Protein AF-A0A524KIJ2-F1 (afdb_monomer_lite)

Secondary structure (DSSP, 8-state):
--------------------TTPPEEEEEEEE-SSEEEEEEEEEEEPTT-BTTBEEEEEEEEEEEEEEEEETTEEEEEEEEEEEEEEEEEEEETTEEEEEEEEEEEEEEEEES--TT-TT-EEEEEEEEEEEEEEEETTTEEEEEEEEEETTTTEEEEEEEEEEEEETTEEEEEEEEEEE-HHHHTT-

Structure (mmCIF, N/CA/C/O backbone):
data_AF-A0A524KIJ2-F1
#
_entry.id   AF-A0A524KIJ2-F1
#
loop_
_atom_site.group_PDB
_atom_site.id
_atom_site.type_symbol
_atom_site.label_atom_id
_atom_site.label_alt_id
_atom_site.label_comp_id
_atom_site.label_asym_id
_atom_site.label_entity_id
_atom_site.label_seq_id
_atom_site.pdbx_PDB_ins_code
_atom_site.Cartn_x
_atom_site.Cartn_y
_atom_site.Cartn_z
_atom_site.occupancy
_atom_site.B_iso_or_equiv
_atom_site.auth_seq_id
_atom_site.auth_comp_id
_atom_site.auth_asym_id
_atom_site.auth_atom_id
_atom_site.pdbx_PDB_model_num
ATOM 1 N N . MET A 1 1 ? -10.528 3.080 -23.717 1.00 39.19 1 MET A N 1
ATOM 2 C CA . MET A 1 1 ? -11.802 2.474 -23.237 1.00 39.19 1 MET A CA 1
ATOM 3 C C . MET A 1 1 ? -11.716 0.949 -23.258 1.00 39.19 1 MET A C 1
ATOM 5 O O . MET A 1 1 ? -11.877 0.356 -24.314 1.00 39.19 1 MET A O 1
ATOM 9 N N . SER A 1 2 ? -11.479 0.315 -22.108 1.00 28.98 2 SER A N 1
ATOM 10 C CA . SER A 1 2 ? -12.036 -1.002 -21.744 1.00 28.98 2 SER A CA 1
ATOM 11 C C . SER A 1 2 ? -11.659 -1.317 -20.291 1.00 28.98 2 SER A C 1
ATOM 13 O O . SER A 1 2 ? -10.598 -1.850 -19.991 1.00 28.98 2 SER A O 1
ATOM 15 N N . ALA A 1 3 ? -12.539 -0.954 -19.359 1.00 35.34 3 ALA A N 1
ATOM 16 C CA . ALA A 1 3 ? -12.482 -1.475 -18.000 1.00 35.34 3 ALA A CA 1
ATOM 17 C C . ALA A 1 3 ? -12.979 -2.929 -18.042 1.00 35.34 3 ALA A C 1
ATOM 19 O O . ALA A 1 3 ? -14.171 -3.189 -17.878 1.00 35.34 3 ALA A O 1
ATOM 20 N N . LEU A 1 4 ? -12.089 -3.880 -18.347 1.00 36.31 4 LEU A N 1
ATOM 21 C CA . LEU A 1 4 ? -12.390 -5.296 -18.147 1.00 36.31 4 LEU A CA 1
ATOM 22 C C . LEU A 1 4 ? -12.336 -5.575 -16.645 1.00 36.31 4 LEU A C 1
ATOM 24 O O . LEU A 1 4 ? -11.265 -5.585 -16.039 1.00 36.31 4 LEU A O 1
ATOM 28 N N . GLY A 1 5 ? -13.512 -5.787 -16.054 1.00 31.98 5 GLY A N 1
ATOM 29 C CA . GLY A 1 5 ? -13.647 -6.263 -14.684 1.00 31.98 5 GLY A CA 1
ATOM 30 C C . GLY A 1 5 ? -12.841 -7.545 -14.494 1.00 31.98 5 GLY A C 1
ATOM 31 O O . GLY A 1 5 ? -13.107 -8.561 -15.135 1.00 31.98 5 GLY A O 1
ATOM 32 N N . ARG A 1 6 ? -11.829 -7.482 -13.628 1.00 43.84 6 ARG A N 1
ATOM 33 C CA . ARG A 1 6 ? -10.997 -8.625 -13.253 1.00 43.84 6 ARG A CA 1
ATOM 34 C C . ARG A 1 6 ? -11.664 -9.345 -12.084 1.00 43.84 6 ARG A C 1
ATOM 36 O O . ARG A 1 6 ? -11.865 -8.755 -11.027 1.00 43.84 6 ARG A O 1
ATOM 43 N N . VAL A 1 7 ? -12.006 -10.617 -12.273 1.00 33.69 7 VAL A N 1
ATOM 44 C CA . VAL A 1 7 ? -12.444 -11.505 -11.189 1.00 33.69 7 VAL A CA 1
ATOM 45 C C . VAL A 1 7 ? -11.192 -12.145 -10.594 1.00 33.69 7 VAL A C 1
ATOM 47 O O . VAL A 1 7 ? -10.607 -13.041 -11.193 1.00 33.69 7 VAL A O 1
ATOM 50 N N . GLY A 1 8 ? -10.755 -11.649 -9.437 1.00 34.22 8 GLY A N 1
ATOM 51 C CA . GLY A 1 8 ? -9.698 -12.265 -8.637 1.00 34.22 8 GLY A CA 1
ATOM 52 C C . GLY A 1 8 ? -10.304 -13.141 -7.542 1.00 34.22 8 GLY A C 1
ATOM 53 O O . GLY A 1 8 ? -11.160 -12.685 -6.784 1.00 34.22 8 GLY A O 1
ATOM 54 N N . VAL A 1 9 ? -9.872 -14.398 -7.443 1.00 32.19 9 VAL A N 1
ATOM 55 C CA . VAL A 1 9 ? -10.206 -15.263 -6.303 1.00 32.19 9 VAL A CA 1
ATOM 56 C C . VAL A 1 9 ? -9.217 -14.958 -5.179 1.00 32.19 9 VAL A C 1
ATOM 58 O O . VAL A 1 9 ? -8.052 -15.337 -5.249 1.00 32.19 9 VAL A O 1
ATOM 61 N N . LEU A 1 10 ? -9.685 -14.262 -4.142 1.00 41.62 10 LEU A N 1
ATOM 62 C CA . LEU A 1 10 ? -8.926 -14.015 -2.916 1.00 41.62 10 LEU A CA 1
ATOM 63 C C . LEU A 1 10 ? -9.198 -15.145 -1.916 1.00 41.62 10 LEU A C 1
ATOM 65 O O . LEU A 1 10 ? -10.282 -15.228 -1.337 1.00 41.62 10 LEU A O 1
ATOM 69 N N . LEU A 1 11 ? -8.208 -16.007 -1.683 1.00 29.86 11 LEU A N 1
ATOM 70 C CA . LEU A 1 11 ? -8.277 -17.022 -0.634 1.00 29.86 11 LEU A CA 1
ATOM 71 C C . LEU A 1 11 ? -7.742 -16.428 0.682 1.00 29.86 11 LEU A C 1
ATOM 73 O O . LEU A 1 11 ? -6.542 -16.434 0.944 1.00 29.86 11 LEU A O 1
ATOM 77 N N . CYS A 1 12 ? -8.631 -15.895 1.525 1.00 30.92 12 CYS A N 1
ATOM 78 C CA . CYS A 1 12 ? -8.271 -15.491 2.886 1.00 30.92 12 CYS A CA 1
ATOM 79 C C . CYS A 1 12 ? -8.246 -16.718 3.809 1.00 30.92 12 CYS A C 1
ATOM 81 O O . CYS A 1 12 ? -9.291 -17.169 4.278 1.00 30.92 12 CYS A O 1
ATOM 83 N N . LEU A 1 13 ? -7.056 -17.232 4.126 1.00 32.47 13 LEU A N 1
ATOM 84 C CA . LEU A 1 13 ? -6.882 -18.120 5.277 1.00 32.47 13 LEU A CA 1
ATOM 85 C C . LEU A 1 13 ? -6.987 -17.280 6.559 1.00 32.47 13 LEU A C 1
ATOM 87 O O . LEU A 1 13 ? -6.012 -16.702 7.032 1.00 32.47 13 LEU A O 1
ATOM 91 N N . LEU A 1 14 ? -8.199 -17.184 7.108 1.00 38.97 14 LEU A N 1
ATOM 92 C CA . LEU A 1 14 ? -8.443 -16.620 8.434 1.00 38.97 14 LEU A CA 1
ATOM 93 C C . LEU A 1 14 ? -8.008 -17.643 9.492 1.00 38.97 14 LEU A C 1
ATOM 95 O O . LEU A 1 14 ? -8.811 -18.441 9.971 1.00 38.97 14 LEU A O 1
ATOM 99 N N . GLY A 1 15 ? -6.728 -17.627 9.861 1.00 33.03 15 GLY A N 1
ATOM 100 C CA . GLY A 1 15 ? -6.317 -18.178 11.148 1.00 33.03 15 GLY A CA 1
ATOM 101 C C . GLY A 1 15 ? -6.913 -17.296 12.241 1.00 33.03 15 GLY A C 1
ATOM 102 O O . GLY A 1 15 ? -6.631 -16.104 12.264 1.00 33.03 15 GLY A O 1
ATOM 103 N N . ALA A 1 16 ? -7.770 -17.843 13.103 1.00 37.53 16 ALA A N 1
ATOM 104 C CA . ALA A 1 16 ? -8.282 -17.118 14.261 1.00 37.53 16 ALA A CA 1
ATOM 105 C C . ALA A 1 16 ? -7.120 -16.849 15.234 1.00 37.53 16 ALA A C 1
ATOM 107 O O . ALA A 1 16 ? -6.597 -17.813 15.799 1.00 37.53 16 ALA A O 1
ATOM 108 N N . PRO A 1 17 ? -6.684 -15.594 15.458 1.00 43.59 17 PRO A N 1
ATOM 109 C CA . PRO A 1 17 ? -5.753 -15.342 16.537 1.00 43.59 17 PRO A CA 1
ATOM 110 C C . PRO A 1 17 ? -6.524 -15.393 17.858 1.00 43.59 17 PRO A C 1
ATOM 112 O O . PRO A 1 17 ? -7.587 -14.784 18.009 1.00 43.59 17 PRO A O 1
ATOM 115 N N . LEU A 1 18 ? -5.975 -16.127 18.825 1.00 38.31 18 LEU A N 1
ATOM 116 C CA . LEU A 1 18 ? -6.305 -15.944 20.232 1.00 38.31 18 LEU A CA 1
ATOM 117 C C . LEU A 1 18 ? -6.007 -14.479 20.562 1.00 38.31 18 LEU A C 1
ATOM 119 O O . LEU A 1 18 ? -4.868 -14.035 20.460 1.00 38.31 18 LEU A O 1
ATOM 123 N N . ALA A 1 19 ? -7.046 -13.710 20.871 1.00 37.09 19 ALA A N 1
ATOM 124 C CA . ALA A 1 19 ? -6.924 -12.292 21.161 1.00 37.09 19 ALA A CA 1
ATOM 125 C C . ALA A 1 19 ? -6.158 -12.088 22.480 1.00 37.09 19 ALA A C 1
ATOM 127 O O . ALA A 1 19 ? -6.743 -12.155 23.561 1.00 37.09 19 ALA A O 1
ATOM 128 N N . GLN A 1 20 ? -4.853 -11.829 22.391 1.00 38.28 20 GLN A N 1
ATOM 129 C CA . GLN A 1 20 ? -4.088 -11.158 23.439 1.00 38.28 20 GLN A CA 1
ATOM 130 C C . GLN A 1 20 ? -3.787 -9.728 22.980 1.00 38.28 20 GLN A C 1
ATOM 132 O O . GLN A 1 20 ? -3.379 -9.476 21.849 1.00 38.28 20 GLN A O 1
ATOM 137 N N . ALA A 1 21 ? -4.075 -8.769 23.857 1.00 46.91 21 ALA A N 1
ATOM 138 C CA . ALA A 1 21 ? -4.230 -7.352 23.535 1.00 46.91 21 ALA A CA 1
ATOM 139 C C . ALA A 1 21 ? -2.916 -6.575 23.273 1.00 46.91 21 ALA A C 1
ATOM 141 O O . ALA A 1 21 ? -2.944 -5.348 23.234 1.00 46.91 21 ALA A O 1
ATOM 142 N N . GLU A 1 22 ? -1.786 -7.251 23.051 1.00 56.47 22 GLU A N 1
ATOM 143 C CA . GLU A 1 22 ? -0.477 -6.626 22.781 1.00 56.47 22 GLU A CA 1
ATOM 144 C C . GLU A 1 22 ? 0.289 -7.268 21.611 1.00 56.47 22 GLU A C 1
ATOM 146 O O . GLU A 1 22 ? 1.411 -6.860 21.299 1.00 56.47 22 GLU A O 1
ATOM 151 N N . ASP A 1 23 ? -0.305 -8.244 20.923 1.00 75.00 23 ASP A N 1
ATOM 152 C CA . ASP A 1 23 ? 0.443 -9.051 19.970 1.00 75.00 23 ASP A CA 1
ATOM 153 C C . ASP A 1 23 ? 0.571 -8.393 18.597 1.00 75.00 23 ASP A C 1
ATOM 155 O O . ASP A 1 23 ? -0.359 -7.823 18.019 1.00 75.00 23 ASP A O 1
ATOM 159 N N . ARG A 1 24 ? 1.786 -8.496 18.062 1.00 88.88 24 ARG A N 1
ATOM 160 C CA . ARG A 1 24 ? 2.117 -8.130 16.687 1.00 88.88 24 ARG A CA 1
ATOM 161 C C . ARG A 1 24 ? 1.210 -8.918 15.745 1.00 88.88 24 ARG A C 1
ATOM 163 O O . ARG A 1 24 ? 1.113 -10.138 15.854 1.00 88.88 24 ARG A O 1
ATOM 170 N N . LEU A 1 25 ? 0.589 -8.237 14.790 1.00 90.94 25 LEU A N 1
ATOM 171 C CA . LEU A 1 25 ? -0.227 -8.892 13.775 1.00 90.94 25 LEU A CA 1
ATOM 172 C C . LEU A 1 25 ? 0.647 -9.236 12.572 1.00 90.94 25 LEU A C 1
ATOM 174 O O . LEU A 1 25 ? 1.194 -8.339 11.934 1.00 90.94 25 LEU A O 1
ATOM 178 N N . PHE A 1 26 ? 0.739 -10.520 12.245 1.00 93.81 26 PHE A N 1
ATOM 179 C CA . PHE A 1 26 ? 1.372 -11.001 11.020 1.00 93.81 26 PHE A CA 1
ATOM 180 C C . PHE A 1 26 ? 0.311 -11.317 9.967 1.00 93.81 26 PHE A C 1
ATOM 182 O O . PHE A 1 26 ? -0.756 -11.843 10.278 1.00 93.81 26 PHE A O 1
ATOM 189 N N . LEU A 1 27 ? 0.604 -10.972 8.718 1.00 91.69 27 LEU A N 1
ATOM 190 C CA . LEU A 1 27 ? -0.302 -11.090 7.581 1.00 91.69 27 LEU A CA 1
ATOM 191 C C . LEU A 1 27 ? 0.468 -11.717 6.426 1.00 91.69 27 LEU A C 1
ATOM 193 O O . LEU A 1 27 ? 1.589 -11.316 6.157 1.00 91.69 27 LEU A O 1
ATOM 197 N N . ALA A 1 28 ? -0.124 -12.659 5.713 1.00 93.94 28 ALA A N 1
ATOM 198 C CA . ALA A 1 28 ? 0.431 -13.154 4.462 1.00 93.94 28 ALA A CA 1
ATOM 199 C C . ALA A 1 28 ? -0.710 -13.452 3.498 1.00 93.94 28 ALA A C 1
ATOM 201 O O . ALA A 1 28 ? -1.833 -13.728 3.929 1.00 93.94 28 ALA A O 1
ATOM 202 N N . GLY A 1 29 ? -0.439 -13.382 2.203 1.00 90.19 29 GLY A N 1
ATOM 203 C CA . GLY A 1 29 ? -1.451 -13.674 1.201 1.00 90.19 29 GLY A CA 1
ATOM 204 C C . GLY A 1 29 ? -0.933 -13.524 -0.214 1.00 90.19 29 GLY A C 1
ATOM 205 O O . GLY A 1 29 ? 0.214 -13.142 -0.445 1.00 90.19 29 GLY A O 1
ATOM 206 N N . GLY A 1 30 ? -1.806 -13.824 -1.165 1.00 87.44 30 GLY A N 1
ATOM 207 C CA . GLY A 1 30 ? -1.530 -13.609 -2.568 1.00 87.44 30 GLY A CA 1
ATOM 208 C C . GLY A 1 30 ? -2.781 -13.679 -3.427 1.00 87.44 30 GLY A C 1
ATOM 209 O O . GLY A 1 30 ? -3.813 -14.211 -3.019 1.00 87.44 30 GLY A O 1
ATOM 210 N N . GLU A 1 31 ? -2.657 -13.113 -4.614 1.00 85.75 31 GLU A N 1
ATOM 211 C CA . GLU A 1 31 ? -3.649 -13.060 -5.674 1.00 85.75 31 GLU A CA 1
ATOM 212 C C . GLU A 1 31 ? -2.944 -13.470 -6.976 1.00 85.75 31 GLU A C 1
ATOM 214 O O . GLU A 1 31 ? -1.800 -13.084 -7.223 1.00 85.75 31 GLU A O 1
ATOM 219 N N . MET A 1 32 ? -3.598 -14.287 -7.800 1.00 85.56 32 MET A N 1
ATOM 220 C CA . MET A 1 32 ? -3.052 -14.768 -9.071 1.00 85.56 32 MET A CA 1
ATOM 221 C C . MET A 1 32 ? -4.125 -14.711 -10.156 1.00 85.56 32 MET A C 1
ATOM 223 O O . MET A 1 32 ? -5.308 -14.938 -9.897 1.00 85.56 32 MET A O 1
ATOM 227 N N . SER A 1 33 ? -3.692 -14.417 -11.374 1.00 84.62 33 SER A N 1
ATOM 228 C CA . SER A 1 33 ? -4.481 -14.393 -12.602 1.00 84.62 33 SER A CA 1
ATOM 229 C C . SER A 1 33 ? -3.597 -14.820 -13.777 1.00 84.62 33 SER A C 1
ATOM 231 O O . SER A 1 33 ? -2.396 -15.008 -13.604 1.00 84.62 33 SER A O 1
ATOM 233 N N . GLU A 1 34 ? -4.171 -14.952 -14.973 1.00 82.56 34 GLU A N 1
ATOM 234 C CA . GLU A 1 34 ? -3.421 -15.366 -16.169 1.00 82.56 34 GLU A CA 1
ATOM 235 C C . GLU A 1 34 ? -2.255 -14.423 -16.507 1.00 82.56 34 GLU A C 1
ATOM 237 O O . GLU A 1 34 ? -1.188 -14.889 -16.882 1.00 82.56 34 GLU A O 1
ATOM 242 N N . ALA A 1 35 ? -2.438 -13.112 -16.322 1.00 79.69 35 ALA A N 1
ATOM 243 C CA . ALA A 1 35 ? -1.469 -12.092 -16.735 1.00 79.69 35 ALA A CA 1
ATOM 244 C C . ALA A 1 35 ? -0.845 -11.315 -15.565 1.00 79.69 35 ALA A C 1
ATOM 246 O O . ALA A 1 35 ? -0.136 -10.337 -15.797 1.00 79.69 35 ALA A O 1
ATOM 247 N N . ALA A 1 36 ? -1.156 -11.673 -14.315 1.00 85.69 36 ALA A N 1
ATOM 248 C CA . ALA A 1 36 ? -0.632 -10.972 -13.146 1.00 85.69 36 ALA A CA 1
ATOM 249 C C . ALA A 1 36 ? -0.679 -11.810 -11.868 1.00 85.69 36 ALA A C 1
ATOM 251 O O . ALA A 1 36 ? -1.612 -12.588 -11.656 1.00 85.69 36 ALA A O 1
ATOM 252 N N . TYR A 1 37 ? 0.272 -11.565 -10.971 1.00 89.12 37 TYR A N 1
ATOM 253 C CA . TYR A 1 37 ? 0.266 -12.091 -9.609 1.00 89.12 37 TYR A CA 1
ATOM 254 C C . TYR A 1 37 ? 0.707 -11.024 -8.605 1.00 89.12 37 TYR A C 1
ATOM 256 O O . TYR A 1 37 ? 1.449 -10.102 -8.938 1.00 89.12 37 TYR A O 1
ATOM 264 N N . TYR A 1 38 ? 0.280 -11.181 -7.358 1.00 89.75 38 TYR A N 1
ATOM 265 C CA . TYR A 1 38 ? 0.699 -10.383 -6.212 1.00 89.75 38 TYR A CA 1
ATOM 266 C C . TYR A 1 38 ? 0.795 -11.304 -5.001 1.00 89.75 38 TYR A C 1
ATOM 268 O O . TYR A 1 38 ? -0.114 -12.080 -4.737 1.00 89.75 38 TYR A O 1
ATOM 276 N N . THR A 1 39 ? 1.879 -11.238 -4.245 1.00 93.81 39 THR A N 1
ATOM 277 C CA . THR A 1 39 ? 2.051 -11.973 -2.984 1.00 93.81 39 THR A CA 1
ATOM 278 C C . THR A 1 39 ? 2.648 -11.042 -1.947 1.00 93.81 39 THR A C 1
ATOM 280 O O . THR A 1 39 ? 3.375 -10.115 -2.303 1.00 93.81 39 THR A O 1
ATOM 283 N N . TYR A 1 40 ? 2.339 -11.259 -0.671 1.00 94.56 40 TYR A N 1
ATOM 284 C CA . TYR A 1 40 ? 2.836 -10.401 0.393 1.00 94.56 40 TYR A CA 1
ATOM 285 C C . TYR A 1 40 ? 3.030 -11.118 1.726 1.00 94.56 40 TYR A C 1
ATOM 287 O O . TYR A 1 40 ? 2.353 -12.097 2.046 1.00 94.56 40 TYR A O 1
ATOM 295 N N . LEU A 1 41 ? 3.921 -10.537 2.527 1.00 97.12 41 LEU A N 1
ATOM 296 C CA . LEU A 1 41 ? 4.117 -10.785 3.947 1.00 97.12 41 LEU A CA 1
ATOM 297 C C . LEU A 1 41 ? 4.142 -9.432 4.669 1.00 97.12 41 LEU A C 1
ATOM 299 O O . LEU A 1 41 ? 4.883 -8.526 4.303 1.00 97.12 41 LEU A O 1
ATOM 303 N N . GLY A 1 42 ? 3.326 -9.291 5.701 1.00 95.62 42 GLY A N 1
ATOM 304 C CA . GLY A 1 42 ? 3.114 -8.062 6.442 1.00 95.62 42 GLY A CA 1
ATOM 305 C C . GLY A 1 42 ? 3.220 -8.270 7.945 1.00 95.62 42 GLY A C 1
ATOM 306 O O . GLY A 1 42 ? 2.901 -9.336 8.470 1.00 95.62 42 GLY A O 1
ATOM 307 N N . MET A 1 43 ? 3.637 -7.222 8.643 1.00 96.31 43 MET A N 1
ATOM 308 C CA . MET A 1 43 ? 3.680 -7.164 10.099 1.00 96.31 43 MET A CA 1
ATOM 309 C C . MET A 1 43 ? 3.173 -5.803 10.572 1.00 96.31 43 MET A C 1
ATOM 311 O O . MET A 1 43 ? 3.607 -4.770 10.067 1.00 96.31 43 MET A O 1
ATOM 315 N N . ILE A 1 44 ? 2.290 -5.796 11.568 1.00 95.25 44 ILE A N 1
ATOM 316 C CA . ILE A 1 44 ? 1.840 -4.594 12.271 1.00 95.25 44 ILE A CA 1
ATOM 317 C C . ILE A 1 44 ? 2.250 -4.714 13.734 1.00 95.25 44 ILE A C 1
ATOM 319 O O . ILE A 1 44 ? 1.871 -5.657 14.427 1.00 95.25 44 ILE A O 1
ATOM 323 N N . VAL A 1 45 ? 3.027 -3.743 14.203 1.00 95.56 45 VAL A N 1
ATOM 324 C CA . VAL A 1 45 ? 3.527 -3.673 15.575 1.00 95.56 45 VAL A CA 1
ATOM 325 C C . VAL A 1 45 ? 2.766 -2.573 16.317 1.00 95.56 45 VAL A C 1
ATOM 327 O O . VAL A 1 45 ? 2.816 -1.415 15.886 1.00 95.56 45 VAL A O 1
ATOM 330 N N . PRO A 1 46 ? 2.054 -2.888 17.414 1.00 94.50 46 PRO A N 1
ATOM 331 C CA . PRO A 1 46 ? 1.375 -1.873 18.209 1.00 94.50 46 PRO A CA 1
ATOM 332 C C . PRO A 1 46 ? 2.394 -0.903 18.825 1.00 94.50 46 PRO A C 1
ATOM 334 O O . PRO A 1 46 ? 3.447 -1.310 19.314 1.00 94.50 46 PRO A O 1
ATOM 337 N N . GLY A 1 47 ? 2.095 0.395 18.776 1.00 93.56 47 GLY A N 1
ATOM 338 C CA . GLY A 1 47 ? 2.881 1.420 19.455 1.00 93.56 47 GLY A CA 1
ATOM 339 C C . GLY A 1 47 ? 2.543 1.510 20.950 1.00 93.56 47 GLY A C 1
ATOM 340 O O . GLY A 1 47 ? 1.517 0.978 21.387 1.00 93.56 47 GLY A O 1
ATOM 341 N N . PRO A 1 48 ? 3.367 2.216 21.744 1.00 90.06 48 PRO A N 1
ATOM 342 C CA . PRO A 1 48 ? 3.114 2.405 23.168 1.00 90.06 48 PRO A CA 1
ATOM 343 C C . PRO A 1 48 ? 1.728 3.006 23.429 1.00 90.06 48 PRO A C 1
ATOM 345 O O . PRO A 1 48 ? 1.334 3.985 22.796 1.00 90.06 48 PRO A O 1
ATOM 348 N N . GLY A 1 49 ? 0.986 2.417 24.367 1.00 84.56 49 GLY A N 1
ATOM 349 C CA . GLY A 1 49 ? -0.342 2.899 24.753 1.00 84.56 49 GLY A CA 1
ATOM 350 C C . GLY A 1 49 ? -1.462 2.605 23.749 1.00 84.56 49 GLY A C 1
ATOM 351 O O . GLY A 1 49 ? -2.586 3.060 23.973 1.00 84.56 49 GLY A O 1
ATOM 352 N N . ARG A 1 50 ? -1.201 1.843 22.674 1.00 88.75 50 ARG A N 1
ATOM 353 C CA . ARG A 1 50 ? -2.254 1.390 21.757 1.00 88.75 50 ARG A CA 1
ATOM 354 C C . ARG A 1 50 ? -3.222 0.466 22.498 1.00 88.75 50 ARG A C 1
ATOM 356 O O . ARG A 1 50 ? -2.799 -0.509 23.107 1.00 88.75 50 ARG A O 1
ATOM 363 N N . LYS A 1 51 ? -4.521 0.762 22.430 1.00 87.50 51 LYS A N 1
ATOM 364 C CA . LYS A 1 51 ? -5.582 -0.042 23.062 1.00 87.50 51 LYS A CA 1
ATOM 365 C C . LYS A 1 51 ? -6.774 -0.169 22.133 1.00 87.50 51 LYS A C 1
ATOM 367 O O . LYS A 1 51 ? -7.209 0.819 21.544 1.00 87.50 51 LYS A O 1
ATOM 372 N N . ASP A 1 52 ? -7.286 -1.386 21.985 1.00 85.94 52 ASP A N 1
ATOM 373 C CA . ASP A 1 52 ? -8.455 -1.702 21.156 1.00 85.94 52 ASP A CA 1
ATOM 374 C C . ASP A 1 52 ? -8.346 -1.194 19.707 1.00 85.94 52 ASP A C 1
ATOM 376 O O . ASP A 1 52 ? -9.341 -0.835 19.094 1.00 85.94 52 ASP A O 1
ATOM 380 N N . GLY A 1 53 ? -7.137 -1.091 19.150 1.00 85.81 53 GLY A N 1
ATOM 381 C CA . GLY A 1 53 ? -6.916 -0.537 17.808 1.00 85.81 53 GLY A CA 1
ATOM 382 C C . GLY A 1 53 ? -6.785 0.993 17.731 1.00 85.81 53 GLY A C 1
ATOM 383 O O . GLY A 1 53 ? -6.477 1.516 16.657 1.00 85.81 53 GLY A O 1
ATOM 384 N N . ARG A 1 54 ? -6.937 1.714 18.850 1.00 93.19 54 ARG A N 1
ATOM 385 C CA . ARG A 1 54 ? -6.675 3.159 18.961 1.00 93.19 54 ARG A CA 1
ATOM 386 C C . ARG A 1 54 ? -5.218 3.435 19.308 1.00 93.19 54 ARG A C 1
ATOM 388 O O . ARG A 1 54 ? -4.713 2.861 20.269 1.00 93.19 54 ARG A O 1
ATOM 395 N N . GLY A 1 55 ? -4.570 4.339 18.575 1.00 95.12 55 GLY A N 1
ATOM 396 C CA . GLY A 1 55 ? -3.209 4.817 18.853 1.00 95.12 55 GLY A CA 1
ATOM 397 C C . GLY A 1 55 ? -2.197 4.493 17.755 1.00 95.12 55 GLY A C 1
ATOM 398 O O . GLY A 1 55 ? -2.559 3.995 16.685 1.00 95.12 55 GLY A O 1
ATOM 399 N N . PHE A 1 56 ? -0.920 4.764 18.026 1.00 96.81 56 PHE A N 1
ATOM 400 C CA . PHE A 1 56 ? 0.163 4.556 17.064 1.00 96.81 56 PHE A CA 1
ATOM 401 C C . PHE A 1 56 ? 0.425 3.079 16.767 1.00 96.81 56 PHE A C 1
ATOM 403 O O . PHE A 1 56 ? 0.244 2.212 17.623 1.00 96.81 56 PHE A O 1
ATOM 410 N N . PHE A 1 57 ? 0.896 2.801 15.558 1.00 96.44 57 PHE A N 1
ATOM 411 C CA . PHE A 1 57 ? 1.438 1.509 15.158 1.00 96.44 57 PHE A CA 1
ATOM 412 C C . PHE A 1 57 ? 2.549 1.686 14.121 1.00 96.44 57 PHE A C 1
ATOM 414 O O . PHE A 1 57 ? 2.673 2.736 13.489 1.00 96.44 57 PHE A O 1
ATOM 421 N N . GLN A 1 58 ? 3.341 0.636 13.946 1.00 97.69 58 GLN A N 1
ATOM 422 C CA . GLN A 1 58 ? 4.316 0.508 12.866 1.00 97.69 58 GLN A CA 1
ATOM 423 C C . GLN A 1 58 ? 3.848 -0.604 11.934 1.00 97.69 58 GLN A C 1
ATOM 425 O O . GLN A 1 58 ? 3.305 -1.606 12.405 1.00 97.69 58 GLN A O 1
ATOM 430 N N . ARG A 1 59 ? 4.049 -0.450 10.631 1.00 97.19 59 ARG A N 1
ATOM 431 C CA . ARG A 1 59 ? 3.714 -1.462 9.631 1.00 97.19 59 ARG A CA 1
ATOM 432 C C . ARG A 1 59 ? 4.925 -1.731 8.749 1.00 97.19 59 ARG A C 1
ATOM 434 O O . ARG A 1 59 ? 5.584 -0.809 8.284 1.00 97.19 59 ARG A O 1
ATOM 441 N N . TYR A 1 60 ? 5.190 -3.009 8.520 1.00 98.00 60 TYR A N 1
ATOM 442 C CA . TYR A 1 60 ? 6.247 -3.499 7.646 1.00 98.00 60 TYR A CA 1
ATOM 443 C C . TYR A 1 60 ? 5.640 -4.433 6.616 1.00 98.00 60 TYR A C 1
ATOM 445 O O . TYR A 1 60 ? 4.763 -5.230 6.955 1.00 98.00 60 TYR A O 1
ATOM 453 N N . TRP A 1 61 ? 6.083 -4.327 5.372 1.00 97.31 61 TRP A N 1
ATOM 454 C CA . TRP A 1 61 ? 5.529 -5.096 4.265 1.00 97.31 61 TRP A CA 1
ATOM 455 C C . TRP A 1 61 ? 6.638 -5.547 3.330 1.00 97.31 61 TRP A C 1
ATOM 457 O O . TRP A 1 61 ? 7.525 -4.763 3.010 1.00 97.31 61 TRP A O 1
ATOM 467 N N . LEU A 1 62 ? 6.565 -6.791 2.885 1.00 97.88 62 LEU A N 1
ATOM 468 C CA . LEU A 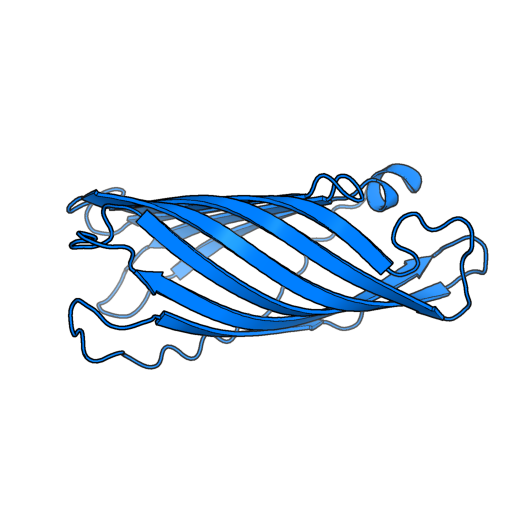1 62 ? 7.329 -7.328 1.771 1.00 97.88 62 LEU A CA 1
ATOM 469 C C . LEU A 1 62 ? 6.326 -7.860 0.758 1.00 97.88 62 LEU A C 1
ATOM 471 O O . LEU A 1 62 ? 5.362 -8.525 1.141 1.00 97.88 62 LEU A O 1
ATOM 475 N N . ASP A 1 63 ? 6.535 -7.571 -0.517 1.00 95.88 63 ASP A N 1
ATOM 476 C CA . ASP A 1 63 ? 5.661 -8.053 -1.580 1.00 95.88 63 ASP A CA 1
ATOM 477 C C . ASP A 1 63 ? 6.433 -8.419 -2.843 1.00 95.88 63 ASP A C 1
ATOM 479 O O . ASP A 1 63 ? 7.541 -7.946 -3.077 1.00 95.88 63 ASP A O 1
ATOM 483 N N . GLY A 1 64 ? 5.842 -9.307 -3.633 1.00 95.25 64 GLY A N 1
ATOM 484 C CA . GLY A 1 64 ? 6.337 -9.710 -4.940 1.00 95.25 64 GLY A CA 1
ATOM 485 C C . GLY A 1 64 ? 5.180 -9.752 -5.920 1.00 95.25 64 GLY A C 1
ATOM 486 O O . GLY A 1 64 ? 4.146 -10.356 -5.622 1.00 95.25 64 GLY A O 1
ATOM 487 N N . PHE A 1 65 ? 5.340 -9.110 -7.071 1.00 92.88 65 PHE A N 1
ATOM 488 C CA . PHE A 1 65 ? 4.283 -8.994 -8.066 1.00 92.88 65 PHE A CA 1
ATOM 489 C C . PHE A 1 65 ? 4.823 -8.998 -9.482 1.00 92.88 65 PHE A C 1
ATOM 491 O O . PHE A 1 65 ? 5.966 -8.626 -9.731 1.00 92.88 65 PHE A O 1
ATOM 498 N N . GLY A 1 66 ? 3.985 -9.428 -10.411 1.00 91.56 66 GLY A N 1
ATOM 499 C CA . GLY A 1 66 ? 4.306 -9.406 -11.825 1.00 91.56 66 GLY A CA 1
ATOM 500 C C . GLY A 1 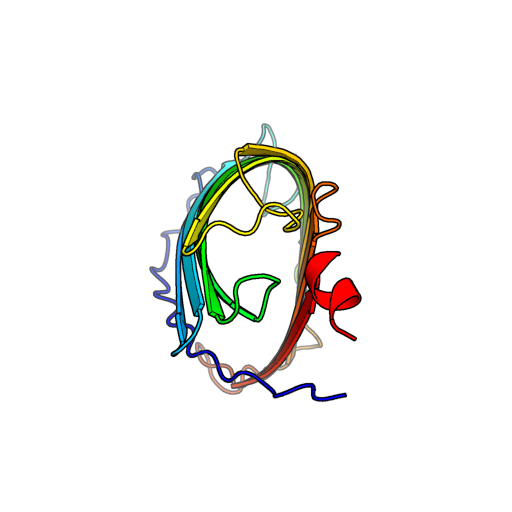66 ? 3.071 -9.150 -12.660 1.00 91.56 66 GLY A C 1
ATOM 501 O O . GLY A 1 66 ? 1.952 -9.425 -12.219 1.00 91.56 66 GLY A O 1
ATOM 502 N N . TYR A 1 67 ? 3.284 -8.575 -13.835 1.00 89.88 67 TYR A N 1
ATOM 503 C CA . TYR A 1 67 ? 2.233 -8.252 -14.788 1.00 89.88 67 TYR A CA 1
ATOM 504 C C . TYR A 1 67 ? 2.783 -8.215 -16.213 1.00 89.88 67 TYR A C 1
ATOM 506 O O . TYR A 1 67 ? 3.960 -7.933 -16.427 1.00 89.88 67 TYR A O 1
ATOM 514 N N . GLU A 1 68 ? 1.918 -8.466 -17.188 1.00 90.19 68 GLU A N 1
ATOM 515 C CA . GLU A 1 68 ? 2.235 -8.280 -18.604 1.00 90.19 68 GLU A CA 1
ATOM 516 C C . GLU A 1 68 ? 1.603 -6.996 -19.150 1.00 90.19 68 GLU A C 1
ATOM 518 O O . GLU A 1 68 ? 0.460 -6.658 -18.824 1.00 90.19 68 GLU A O 1
ATOM 523 N N . TYR A 1 69 ? 2.331 -6.298 -20.021 1.00 87.50 69 TYR A N 1
ATOM 524 C CA . TYR A 1 69 ? 1.824 -5.161 -20.787 1.00 87.50 69 TYR A CA 1
ATOM 525 C C . TYR A 1 69 ? 2.421 -5.141 -22.202 1.00 87.50 69 TYR A C 1
ATOM 527 O O . TYR A 1 69 ? 3.304 -5.932 -22.537 1.00 87.50 69 TYR A O 1
ATOM 535 N N . VAL A 1 70 ? 1.906 -4.266 -23.066 1.00 88.56 70 VAL A N 1
ATOM 536 C CA . VAL A 1 70 ? 2.482 -4.021 -24.396 1.00 88.56 70 VAL A CA 1
ATOM 537 C C . VAL A 1 70 ? 3.216 -2.685 -24.351 1.00 88.56 70 VAL A C 1
ATOM 539 O O . VAL A 1 70 ? 2.577 -1.647 -24.207 1.00 88.56 70 VAL A O 1
ATOM 542 N N . GLY A 1 71 ? 4.543 -2.730 -24.440 1.00 86.31 71 GLY A N 1
ATOM 543 C CA . GLY A 1 71 ? 5.437 -1.573 -24.438 1.00 86.31 71 GLY A CA 1
ATOM 544 C C . GLY A 1 71 ? 6.133 -1.363 -25.783 1.00 86.31 71 GLY A C 1
ATOM 545 O O . GLY A 1 71 ? 5.797 -1.997 -26.789 1.00 86.31 71 GLY A O 1
ATOM 546 N N . GLY A 1 72 ? 7.153 -0.501 -25.794 1.00 86.06 72 GLY A N 1
ATOM 547 C CA . GLY A 1 72 ? 7.975 -0.230 -26.983 1.00 86.06 72 GLY A CA 1
ATOM 548 C C . GLY A 1 72 ? 8.518 -1.484 -27.698 1.00 86.06 72 GLY A C 1
ATOM 549 O O . GLY A 1 72 ? 8.431 -1.555 -28.925 1.00 86.06 72 GLY A O 1
ATOM 550 N N . PRO A 1 73 ? 9.037 -2.500 -26.979 1.00 90.00 73 PRO A N 1
ATOM 551 C CA . PRO A 1 73 ? 9.554 -3.728 -27.589 1.00 90.00 73 PRO A CA 1
ATOM 552 C C . PRO A 1 73 ? 8.480 -4.805 -27.857 1.00 90.00 73 PRO A C 1
ATOM 554 O O . PRO A 1 73 ? 8.822 -5.935 -28.208 1.00 90.00 73 PRO A O 1
ATOM 557 N N . GLY A 1 74 ? 7.190 -4.491 -27.705 1.00 92.00 74 GLY A N 1
ATOM 558 C CA . GLY A 1 74 ? 6.090 -5.449 -27.829 1.00 92.00 74 GLY A CA 1
ATOM 559 C C . GLY A 1 74 ? 5.604 -5.944 -26.468 1.00 92.00 74 GLY A C 1
ATOM 560 O O . GLY A 1 74 ? 5.465 -5.157 -25.538 1.00 92.00 74 GLY A O 1
ATOM 561 N N . ARG A 1 75 ? 5.291 -7.240 -26.341 1.00 92.62 75 ARG A N 1
ATOM 562 C CA . ARG A 1 75 ? 4.848 -7.809 -25.058 1.00 92.62 75 ARG A CA 1
ATOM 563 C C . ARG A 1 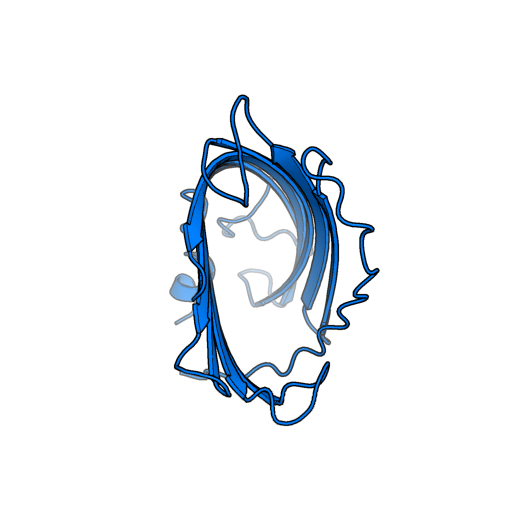75 ? 6.012 -7.819 -24.068 1.00 92.62 75 ARG A C 1
ATOM 565 O O . ARG A 1 75 ? 7.018 -8.464 -24.346 1.00 92.62 75 ARG A O 1
ATOM 572 N N . VAL A 1 76 ? 5.832 -7.153 -22.931 1.00 92.00 76 VAL A N 1
ATOM 573 C CA . VAL A 1 76 ? 6.793 -7.060 -21.829 1.00 92.00 76 VAL A CA 1
ATOM 574 C C . VAL A 1 76 ? 6.209 -7.717 -20.588 1.00 92.00 76 VAL A C 1
ATOM 576 O O . VAL A 1 76 ? 5.087 -7.417 -20.179 1.00 92.00 76 VAL A O 1
ATOM 579 N N . GLU A 1 77 ? 6.989 -8.601 -19.979 1.00 93.88 77 GLU A N 1
ATOM 580 C CA . GLU A 1 77 ? 6.740 -9.143 -18.652 1.00 93.88 77 GLU A CA 1
ATOM 581 C C . GLU A 1 77 ? 7.497 -8.305 -17.617 1.00 93.88 77 GLU A C 1
ATOM 583 O O . GLU A 1 77 ? 8.724 -8.188 -17.666 1.00 93.88 77 GLU A O 1
ATOM 588 N N . ALA A 1 78 ? 6.765 -7.738 -16.663 1.00 93.19 78 ALA A N 1
ATOM 589 C CA . ALA A 1 78 ? 7.319 -7.048 -15.512 1.00 93.19 78 ALA A CA 1
ATOM 590 C C . ALA A 1 78 ? 7.286 -7.965 -14.289 1.00 93.19 78 ALA A C 1
ATOM 592 O O . ALA A 1 78 ? 6.255 -8.557 -13.969 1.00 93.19 78 ALA A O 1
ATOM 593 N N . ARG A 1 79 ? 8.405 -8.044 -13.567 1.00 96.00 79 ARG A N 1
ATOM 594 C CA . ARG A 1 79 ? 8.508 -8.718 -12.266 1.00 96.00 79 ARG A CA 1
ATOM 595 C C . ARG A 1 79 ? 9.159 -7.782 -11.272 1.00 96.00 79 ARG A C 1
ATOM 597 O O . ARG A 1 79 ? 10.241 -7.261 -11.543 1.00 96.00 79 ARG A O 1
ATOM 604 N N . ALA A 1 80 ? 8.532 -7.615 -10.120 1.00 94.56 80 ALA A N 1
ATOM 605 C CA . ALA A 1 80 ? 8.995 -6.723 -9.081 1.00 94.56 80 ALA A CA 1
ATOM 606 C C . ALA A 1 80 ? 8.918 -7.350 -7.692 1.00 94.56 80 ALA A C 1
ATOM 608 O O . ALA A 1 80 ? 8.063 -8.193 -7.403 1.00 94.56 80 ALA A O 1
ATOM 609 N N . TRP A 1 81 ? 9.797 -6.882 -6.813 1.00 97.00 81 TRP A N 1
ATOM 610 C CA . TRP A 1 81 ? 9.677 -7.073 -5.374 1.00 97.00 81 TRP A CA 1
ATOM 611 C C . TRP A 1 81 ? 9.718 -5.720 -4.670 1.00 97.00 81 TRP A C 1
ATOM 613 O O . TRP A 1 81 ? 10.328 -4.760 -5.145 1.00 97.00 81 TRP A O 1
ATOM 623 N N . GLY A 1 82 ? 9.025 -5.633 -3.543 1.00 96.38 82 GLY A N 1
ATOM 624 C CA . GLY A 1 82 ? 8.853 -4.408 -2.786 1.00 96.38 82 GLY A CA 1
ATOM 625 C C . GLY A 1 82 ? 9.070 -4.617 -1.299 1.00 96.38 82 GLY A C 1
ATOM 626 O O . GLY A 1 82 ? 8.823 -5.694 -0.756 1.00 96.38 82 GLY A O 1
ATOM 627 N N . ALA A 1 83 ? 9.517 -3.552 -0.642 1.00 98.06 83 ALA A N 1
ATOM 628 C CA . ALA A 1 83 ? 9.608 -3.468 0.806 1.00 98.06 83 ALA A CA 1
ATOM 629 C C . ALA A 1 83 ? 9.020 -2.140 1.287 1.00 98.06 83 ALA A C 1
ATOM 631 O O . ALA A 1 83 ? 9.194 -1.101 0.651 1.00 98.06 83 ALA A O 1
ATOM 632 N N . GLU A 1 84 ? 8.318 -2.161 2.411 1.00 97.81 84 GLU A N 1
ATOM 633 C CA . GLU A 1 84 ? 7.669 -0.993 2.995 1.00 97.81 84 GLU A CA 1
ATOM 634 C C . GLU A 1 84 ? 7.910 -0.942 4.503 1.00 97.81 84 GLU A C 1
ATOM 636 O O . GLU A 1 84 ? 7.821 -1.964 5.187 1.00 97.81 84 GLU A O 1
ATOM 641 N N . ALA A 1 85 ? 8.150 0.261 5.019 1.00 98.56 85 ALA A N 1
ATOM 642 C CA . ALA A 1 85 ? 8.104 0.560 6.444 1.00 98.56 85 ALA A CA 1
ATOM 643 C C . ALA A 1 85 ? 7.322 1.860 6.661 1.00 98.56 85 ALA A C 1
ATOM 645 O O . ALA A 1 85 ? 7.672 2.899 6.095 1.00 98.56 85 ALA A O 1
ATOM 646 N N . SER A 1 86 ? 6.269 1.805 7.474 1.00 98.50 86 SER A N 1
ATOM 647 C CA . SER A 1 86 ? 5.360 2.923 7.725 1.00 98.50 86 SER A CA 1
ATOM 648 C C . SER A 1 86 ? 4.999 3.080 9.199 1.00 98.50 86 SER A C 1
ATOM 650 O O . SER A 1 86 ? 4.992 2.128 9.982 1.00 98.50 86 SER A O 1
ATOM 652 N N . LEU A 1 87 ? 4.694 4.320 9.573 1.00 98.44 87 LEU A N 1
ATOM 653 C CA . LEU A 1 87 ? 4.086 4.679 10.848 1.00 98.44 87 LEU A CA 1
ATOM 654 C C . LEU A 1 87 ? 2.630 5.037 10.601 1.00 98.44 87 LEU A C 1
ATOM 656 O O . LEU A 1 87 ? 2.302 5.682 9.604 1.00 98.44 87 LEU A O 1
ATOM 660 N N . GLY A 1 88 ? 1.757 4.638 11.513 1.00 97.88 88 GLY A N 1
ATOM 661 C CA . GLY A 1 88 ? 0.341 4.916 11.382 1.00 97.88 88 GLY A CA 1
ATOM 662 C C . GLY A 1 88 ? -0.354 5.184 12.697 1.00 97.88 88 GLY A C 1
ATOM 663 O O . GLY A 1 88 ? 0.184 4.970 13.785 1.00 97.88 88 GLY A O 1
ATOM 664 N N . TRP A 1 89 ? -1.583 5.661 12.572 1.00 97.62 89 TRP A N 1
ATOM 665 C CA . TRP A 1 89 ? -2.498 5.891 13.672 1.00 97.62 89 TRP A CA 1
ATOM 666 C C . TRP A 1 89 ? -3.814 5.184 13.378 1.00 97.62 89 TRP A C 1
ATOM 668 O O . TRP A 1 89 ? -4.391 5.350 12.305 1.00 97.62 89 TRP A O 1
ATOM 678 N N . GLY A 1 90 ? -4.275 4.379 14.332 1.00 97.06 90 GLY A N 1
ATOM 679 C CA . GLY A 1 90 ? -5.567 3.706 14.259 1.00 97.06 90 GLY A CA 1
ATOM 680 C C . GLY A 1 90 ? -6.592 4.338 15.189 1.00 97.06 90 GLY A C 1
ATOM 681 O O . GLY A 1 90 ? -6.246 4.915 16.222 1.00 97.06 90 GLY A O 1
ATOM 682 N N . THR A 1 91 ? -7.861 4.183 14.841 1.00 95.56 91 THR A N 1
ATOM 683 C CA . THR A 1 91 ? -9.008 4.468 15.694 1.00 95.56 91 THR A CA 1
ATOM 684 C C . THR A 1 91 ? -10.022 3.329 15.625 1.00 95.56 91 THR A C 1
ATOM 686 O O . THR A 1 91 ? -10.075 2.580 14.648 1.00 95.56 91 THR A O 1
ATOM 689 N N . SER A 1 92 ? -10.827 3.184 16.672 1.00 94.88 92 SER A N 1
ATOM 690 C CA . SER A 1 92 ? -11.877 2.175 16.763 1.00 94.88 92 SER A CA 1
ATOM 691 C C . SER A 1 92 ? -13.052 2.661 17.607 1.00 94.88 92 SER A C 1
ATOM 693 O O . SER A 1 92 ? -12.914 3.508 18.495 1.00 94.88 92 SER A O 1
ATOM 695 N N . SER A 1 93 ? -14.221 2.111 17.305 1.00 93.00 93 SER A N 1
ATOM 696 C CA . SER A 1 93 ? -15.487 2.298 18.002 1.00 93.00 93 SER A CA 1
ATOM 697 C C . SER A 1 93 ? -16.278 0.978 17.973 1.00 93.00 93 SER A C 1
ATOM 699 O O . SER A 1 93 ? -15.891 0.045 17.265 1.00 93.00 93 SER A O 1
ATOM 701 N N . PRO A 1 94 ? -17.416 0.875 18.686 1.00 93.12 94 PRO A N 1
ATOM 702 C CA . PRO A 1 94 ? -18.281 -0.304 18.591 1.00 93.12 94 PRO A CA 1
ATOM 703 C C . PRO A 1 94 ? -18.799 -0.587 17.173 1.00 93.12 94 PRO A C 1
ATOM 705 O O . PRO A 1 94 ? -19.119 -1.728 16.860 1.00 93.12 94 PRO A O 1
ATOM 708 N N . SER A 1 95 ? -18.886 0.439 16.321 1.00 93.50 95 SER A N 1
ATOM 709 C CA . SER A 1 95 ? -19.411 0.334 14.958 1.00 93.50 95 SER A CA 1
ATOM 710 C C . SER A 1 95 ? -18.330 0.325 13.882 1.00 93.50 95 SER A C 1
ATOM 712 O O . SER A 1 95 ? -18.661 0.275 12.704 1.00 93.50 95 SER A O 1
ATOM 714 N N . GLY A 1 96 ? -17.040 0.384 14.217 1.00 94.94 96 GLY A N 1
ATOM 715 C CA . GLY A 1 96 ? -16.023 0.379 13.174 1.00 94.94 96 GLY A CA 1
ATOM 716 C C . GLY A 1 96 ? -14.606 0.653 13.634 1.00 94.94 96 GLY A C 1
ATOM 717 O O . GLY A 1 96 ? -14.312 0.834 14.811 1.00 94.94 96 GLY A O 1
ATOM 718 N N . TRP A 1 97 ? -13.711 0.682 12.660 1.00 96.06 97 TRP A N 1
ATOM 719 C CA . TRP A 1 97 ? -12.313 1.030 12.846 1.00 96.06 97 TRP A CA 1
ATOM 720 C C . TRP A 1 97 ? -11.782 1.710 11.592 1.00 96.06 97 TRP A C 1
ATOM 722 O O . TRP A 1 97 ? -12.295 1.499 10.491 1.00 96.06 97 TRP A O 1
ATOM 732 N N . SER A 1 98 ? -10.749 2.522 11.756 1.00 97.50 98 SER A N 1
ATOM 733 C CA . SER A 1 98 ? -9.982 3.048 10.634 1.00 97.50 98 SER A CA 1
ATOM 734 C C . SER A 1 98 ? -8.536 3.272 11.030 1.00 97.50 98 SER A C 1
ATOM 736 O O . SER A 1 98 ? -8.194 3.350 12.212 1.00 97.50 98 SER A O 1
ATOM 738 N N . SER A 1 99 ? -7.669 3.346 10.037 1.00 97.44 99 SER A N 1
ATOM 739 C CA . SER A 1 99 ? -6.265 3.626 10.211 1.00 97.44 99 SER A CA 1
ATOM 740 C C . SER A 1 99 ? -5.734 4.409 9.019 1.00 97.44 99 SER A C 1
ATOM 742 O O . SER A 1 99 ? -6.249 4.326 7.902 1.00 97.44 99 SER A O 1
ATOM 744 N N . VAL A 1 100 ? -4.718 5.218 9.290 1.00 98.19 100 VAL A N 1
ATOM 745 C CA . VAL A 1 100 ? -3.918 5.887 8.272 1.00 98.19 100 VAL A CA 1
ATOM 746 C C . VAL A 1 100 ? -2.455 5.622 8.572 1.00 98.19 100 VAL A C 1
ATOM 748 O O . VAL A 1 100 ? -2.049 5.612 9.736 1.00 98.19 100 VAL A O 1
ATOM 751 N N . SER A 1 101 ? -1.660 5.399 7.535 1.00 98.19 101 SER A N 1
ATOM 752 C CA . SER A 1 101 ? -0.220 5.212 7.645 1.00 98.19 101 SER A CA 1
ATOM 753 C C . SER A 1 101 ? 0.523 5.931 6.530 1.00 98.19 101 SER A C 1
ATOM 755 O O . SER A 1 101 ? 0.008 6.111 5.424 1.00 98.19 101 SER A O 1
ATOM 757 N N . ALA A 1 102 ? 1.738 6.356 6.852 1.00 98.50 102 ALA A N 1
ATOM 758 C CA . ALA A 1 102 ? 2.671 6.980 5.935 1.00 98.50 102 ALA A CA 1
ATOM 759 C C . ALA A 1 102 ? 4.055 6.364 6.138 1.00 98.50 102 ALA A C 1
ATOM 761 O O . ALA A 1 102 ? 4.474 6.110 7.272 1.00 98.50 102 ALA A O 1
ATOM 762 N N . GLY A 1 103 ? 4.770 6.104 5.051 1.00 98.06 103 GLY A N 1
ATOM 763 C CA . GLY A 1 103 ? 6.072 5.459 5.132 1.00 98.06 103 GLY A CA 1
ATOM 764 C C . GLY A 1 103 ? 6.866 5.495 3.848 1.00 98.06 103 GLY A C 1
ATOM 765 O O . GLY A 1 103 ? 6.464 6.110 2.864 1.00 98.06 103 GLY A O 1
ATOM 766 N N . LEU A 1 104 ? 8.003 4.811 3.879 1.00 98.12 104 LEU A N 1
ATOM 767 C CA . LEU A 1 104 ? 8.860 4.626 2.719 1.00 98.12 104 LEU A CA 1
ATOM 768 C C . LEU A 1 104 ? 8.538 3.290 2.058 1.00 98.12 104 LEU A C 1
ATOM 770 O O . LEU A 1 104 ? 8.347 2.278 2.738 1.00 98.12 104 LEU A O 1
ATOM 774 N N . ARG A 1 105 ? 8.524 3.294 0.728 1.00 96.75 105 ARG A N 1
ATOM 775 C CA . ARG A 1 105 ? 8.417 2.101 -0.103 1.00 96.75 105 ARG A CA 1
ATOM 776 C C . ARG A 1 105 ? 9.610 2.023 -1.039 1.00 96.75 105 ARG A C 1
ATOM 778 O O . ARG A 1 105 ? 9.865 2.961 -1.786 1.00 96.75 105 ARG A O 1
ATOM 785 N N . PHE A 1 106 ? 10.288 0.888 -1.006 1.00 96.88 106 PHE A N 1
ATOM 786 C CA . PHE A 1 106 ? 11.249 0.460 -2.007 1.00 96.88 106 PHE A CA 1
ATOM 787 C C . PHE A 1 106 ? 10.565 -0.504 -2.983 1.00 96.88 106 PHE A C 1
ATOM 789 O O . PHE A 1 106 ? 9.732 -1.319 -2.578 1.00 96.88 106 PHE A O 1
ATOM 796 N N . THR A 1 107 ? 10.892 -0.422 -4.267 1.00 95.94 107 THR A N 1
ATOM 797 C CA . THR A 1 107 ? 10.453 -1.376 -5.294 1.00 95.94 107 THR A CA 1
ATOM 798 C C . THR A 1 107 ? 11.564 -1.553 -6.311 1.00 95.94 107 THR A C 1
ATOM 800 O O . THR A 1 107 ? 12.175 -0.570 -6.717 1.00 95.94 107 THR A O 1
ATOM 803 N N . ASP A 1 108 ? 11.819 -2.788 -6.716 1.00 96.38 108 ASP A N 1
ATOM 804 C CA . ASP A 1 108 ? 12.790 -3.121 -7.750 1.00 96.38 108 ASP A CA 1
ATOM 805 C C . ASP A 1 108 ? 12.109 -3.934 -8.842 1.00 96.38 108 ASP A C 1
ATOM 807 O O . ASP A 1 108 ? 11.580 -5.012 -8.565 1.00 96.38 108 ASP A O 1
ATOM 811 N N . THR A 1 109 ? 12.088 -3.385 -10.057 1.00 96.19 109 THR A N 1
ATOM 812 C CA . THR A 1 109 ? 11.364 -3.945 -11.202 1.00 96.19 109 THR A CA 1
ATOM 813 C C . THR A 1 109 ? 12.328 -4.374 -12.299 1.00 96.19 109 THR A C 1
ATOM 815 O O . THR A 1 109 ? 13.106 -3.571 -12.823 1.00 96.19 109 THR A O 1
ATOM 818 N N . SER A 1 110 ? 12.202 -5.630 -12.709 1.00 96.38 110 SER A N 1
ATOM 819 C CA . SER A 1 110 ? 12.854 -6.212 -13.881 1.00 96.38 110 SER A CA 1
ATOM 820 C C . SER A 1 110 ? 11.848 -6.383 -15.020 1.00 96.38 110 SER A C 1
ATOM 822 O O . SER A 1 110 ? 10.706 -6.776 -14.778 1.00 96.38 110 SER A O 1
ATOM 824 N N . LEU A 1 111 ? 12.275 -6.077 -16.248 1.00 95.44 111 LEU A N 1
ATOM 825 C CA . LEU A 1 111 ? 11.447 -6.118 -17.456 1.00 95.44 111 LEU A CA 1
ATOM 826 C C . LEU A 1 111 ? 12.042 -7.100 -18.470 1.00 95.44 111 LEU A C 1
ATOM 828 O O . LEU A 1 111 ? 13.262 -7.139 -18.655 1.00 95.44 111 LEU A O 1
ATOM 832 N N . SER A 1 112 ? 11.194 -7.898 -19.118 1.00 95.12 112 SER A N 1
ATOM 833 C CA . SER A 1 112 ? 11.606 -8.840 -20.160 1.00 95.12 112 SER A CA 1
ATOM 834 C C . SER A 1 112 ? 10.622 -8.847 -21.341 1.00 95.12 112 SER A C 1
ATOM 836 O O . SER A 1 112 ? 9.476 -9.254 -21.155 1.00 95.12 112 SER A O 1
ATOM 838 N N . PRO A 1 113 ? 11.038 -8.434 -22.557 1.00 94.94 113 PRO A N 1
ATOM 839 C CA . PRO A 1 113 ? 12.302 -7.758 -22.868 1.00 94.94 113 PRO A CA 1
ATOM 840 C C . PRO A 1 113 ? 12.430 -6.408 -22.141 1.00 94.94 113 PRO A C 1
ATOM 842 O O . PRO A 1 113 ? 11.443 -5.865 -21.653 1.00 94.94 113 PRO A O 1
ATOM 845 N N . ASP A 1 114 ? 13.655 -5.879 -22.053 1.00 94.81 114 ASP A N 1
ATOM 846 C CA . ASP A 1 114 ? 13.885 -4.570 -21.430 1.00 94.81 114 ASP A CA 1
ATOM 847 C C . ASP A 1 114 ? 13.125 -3.482 -22.202 1.00 94.81 114 ASP A C 1
ATOM 849 O O . ASP A 1 114 ? 13.233 -3.398 -23.427 1.00 94.81 114 ASP A O 1
ATOM 853 N N . ASP A 1 115 ? 12.383 -2.646 -21.479 1.00 92.44 115 ASP A N 1
ATOM 854 C CA . ASP A 1 115 ? 11.705 -1.467 -22.014 1.00 92.44 115 ASP A CA 1
ATOM 855 C C . ASP A 1 115 ? 12.296 -0.212 -21.352 1.00 92.44 115 ASP A C 1
ATOM 857 O O . ASP A 1 115 ? 11.922 0.141 -20.231 1.00 92.44 115 ASP A O 1
ATOM 861 N N . PRO A 1 116 ? 13.253 0.473 -22.005 1.00 90.56 116 PRO A N 1
ATOM 862 C CA . PRO A 1 116 ? 13.912 1.643 -21.430 1.00 90.56 116 PRO A CA 1
ATOM 863 C C . PRO A 1 116 ? 12.985 2.842 -21.205 1.00 90.56 116 PRO A C 1
ATOM 865 O O . PRO A 1 116 ? 13.367 3.755 -20.472 1.00 90.56 116 PRO A O 1
ATOM 868 N N . ALA A 1 117 ? 11.813 2.868 -21.848 1.00 88.81 117 ALA A N 1
ATOM 869 C CA . ALA A 1 117 ? 10.837 3.940 -21.686 1.00 88.81 117 ALA A CA 1
ATOM 870 C C . ALA A 1 117 ? 9.952 3.746 -20.443 1.00 88.81 117 ALA A C 1
ATOM 872 O O . ALA A 1 117 ? 9.315 4.703 -20.003 1.00 88.81 117 ALA A O 1
ATOM 873 N N . ALA A 1 118 ? 9.934 2.540 -19.870 1.00 87.12 118 ALA A N 1
ATOM 874 C CA . ALA A 1 118 ? 9.069 2.203 -18.752 1.00 87.12 118 ALA A CA 1
ATOM 875 C C . ALA A 1 118 ? 9.461 2.959 -17.477 1.00 87.12 118 ALA A C 1
ATOM 877 O O . ALA A 1 118 ? 10.598 2.871 -16.993 1.00 87.12 118 ALA A O 1
ATOM 878 N N . THR A 1 119 ? 8.506 3.682 -16.889 1.00 87.31 119 THR A N 1
ATOM 879 C CA . THR A 1 119 ? 8.765 4.495 -15.688 1.00 87.31 119 THR A CA 1
ATOM 880 C C . THR A 1 119 ? 8.975 3.624 -14.459 1.00 87.31 119 THR A C 1
ATOM 882 O O . THR A 1 119 ? 9.682 4.038 -13.536 1.00 87.31 119 THR A O 1
ATOM 885 N N . ALA A 1 120 ? 8.418 2.410 -14.449 1.00 87.31 120 ALA A N 1
ATOM 886 C CA . ALA A 1 120 ? 8.561 1.462 -13.355 1.00 87.31 120 ALA A CA 1
ATOM 887 C C . ALA A 1 120 ? 9.917 0.744 -13.293 1.00 87.31 120 ALA A C 1
ATOM 889 O O . ALA A 1 120 ? 10.212 0.111 -12.277 1.00 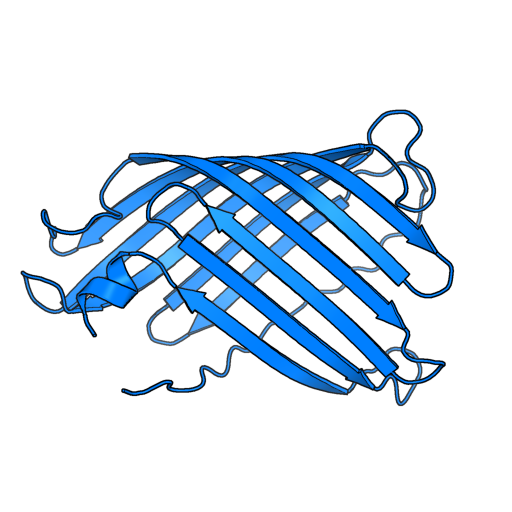87.31 120 ALA A O 1
ATOM 890 N N . ARG A 1 121 ? 10.744 0.845 -14.342 1.00 92.00 121 ARG A N 1
ATOM 891 C CA . ARG A 1 121 ? 12.011 0.116 -14.494 1.00 92.00 121 ARG A CA 1
ATOM 892 C C . ARG A 1 121 ? 13.009 0.387 -13.357 1.00 92.00 121 ARG A C 1
ATOM 894 O O . ARG A 1 121 ? 13.240 1.538 -12.972 1.00 92.00 121 ARG A O 1
ATOM 901 N N . GLY A 1 122 ? 13.670 -0.680 -12.899 1.00 94.44 122 GLY A N 1
ATOM 902 C CA . GLY A 1 122 ? 14.771 -0.640 -11.934 1.00 94.44 122 GLY A CA 1
ATOM 903 C C . GLY A 1 122 ? 14.334 -0.388 -10.491 1.00 94.44 122 GLY A C 1
ATOM 904 O O . GLY A 1 122 ? 13.164 -0.538 -10.139 1.00 94.44 122 GLY A O 1
ATOM 905 N N . SER A 1 123 ? 15.300 -0.011 -9.650 1.00 96.19 123 SER A N 1
ATOM 906 C CA . SER A 1 123 ? 15.081 0.227 -8.223 1.00 96.19 123 SER A CA 1
ATOM 907 C C . SER A 1 123 ? 14.606 1.648 -7.944 1.00 96.19 123 SER A C 1
ATOM 909 O O . SER A 1 123 ? 15.162 2.625 -8.451 1.00 96.19 123 SER A O 1
ATOM 911 N N . GLN A 1 124 ? 13.595 1.777 -7.091 1.00 94.88 124 GLN A N 1
ATOM 912 C CA . GLN A 1 124 ? 12.950 3.046 -6.797 1.00 94.88 124 GLN A CA 1
ATOM 913 C C . GLN A 1 124 ? 12.546 3.138 -5.328 1.00 94.88 124 GLN A C 1
ATOM 915 O O . GLN A 1 124 ? 12.149 2.150 -4.713 1.00 94.88 124 GLN A O 1
ATOM 920 N N . VAL A 1 125 ? 12.619 4.349 -4.776 1.00 96.19 125 VAL A N 1
ATOM 921 C CA . VAL A 1 125 ? 12.151 4.663 -3.423 1.00 96.19 125 VAL A CA 1
ATOM 922 C C . VAL A 1 125 ? 11.156 5.810 -3.501 1.00 96.19 125 VAL A C 1
ATOM 924 O O . VAL A 1 125 ? 11.399 6.805 -4.182 1.00 96.19 125 VAL A O 1
ATOM 927 N N . GLY A 1 126 ? 10.037 5.672 -2.801 1.00 95.38 126 GLY A N 1
ATOM 928 C CA . GLY A 1 126 ? 9.002 6.693 -2.716 1.00 95.38 126 GLY A CA 1
ATOM 929 C C . GLY A 1 126 ? 8.325 6.711 -1.356 1.00 95.38 126 GLY A C 1
ATOM 930 O O . GLY A 1 126 ? 8.550 5.844 -0.508 1.00 95.38 126 GLY A O 1
ATOM 931 N N . ILE A 1 127 ? 7.472 7.709 -1.159 1.00 97.12 127 ILE A N 1
ATOM 932 C CA . ILE A 1 127 ? 6.574 7.767 -0.010 1.00 97.12 127 ILE A CA 1
ATOM 933 C C . ILE A 1 127 ? 5.312 6.992 -0.370 1.00 97.12 127 ILE A C 1
ATOM 935 O O . ILE A 1 127 ? 4.802 7.116 -1.483 1.00 97.12 127 ILE A O 1
ATOM 939 N N . LYS A 1 128 ? 4.795 6.214 0.578 1.00 96.94 128 LYS A N 1
ATOM 940 C CA . LYS A 1 128 ? 3.481 5.587 0.488 1.00 96.94 128 LYS A CA 1
ATOM 941 C C . LYS A 1 128 ? 2.568 6.133 1.572 1.00 96.94 128 LYS A C 1
ATOM 943 O O . LYS A 1 128 ? 2.949 6.168 2.740 1.00 96.94 128 LYS A O 1
ATOM 948 N N . LEU A 1 129 ? 1.361 6.507 1.173 1.00 97.69 129 LEU A N 1
ATOM 949 C CA . LEU A 1 129 ? 0.240 6.800 2.055 1.00 97.69 129 LEU A CA 1
ATOM 950 C C . LEU A 1 129 ? -0.775 5.669 1.933 1.00 97.69 129 LEU A C 1
ATOM 952 O O . LEU A 1 129 ? -1.040 5.191 0.830 1.00 97.69 129 LEU A O 1
ATOM 956 N N . GLN A 1 130 ? -1.345 5.238 3.051 1.00 97.56 130 GLN A N 1
ATOM 957 C CA . GLN A 1 130 ? -2.386 4.219 3.056 1.00 97.56 130 GLN A CA 1
ATOM 958 C C . GLN A 1 130 ? -3.453 4.534 4.095 1.00 97.56 130 GLN A C 1
ATOM 960 O O . GLN A 1 130 ? -3.145 4.885 5.230 1.00 97.56 130 GLN A O 1
ATOM 965 N N . PHE A 1 131 ? -4.702 4.361 3.691 1.00 97.88 131 PHE A N 1
ATOM 966 C CA . PHE A 1 131 ? -5.880 4.365 4.536 1.00 97.88 131 PHE A CA 1
ATOM 967 C C . PHE A 1 131 ? -6.539 2.987 4.484 1.00 97.88 131 PHE A C 1
ATOM 969 O O . PHE A 1 131 ? -6.656 2.386 3.415 1.00 97.88 131 PHE A O 1
ATOM 976 N N . ASP A 1 132 ? -7.019 2.513 5.624 1.00 95.81 132 ASP A N 1
ATOM 977 C CA . ASP A 1 132 ? -7.844 1.317 5.727 1.00 95.81 132 ASP A CA 1
ATOM 978 C C . ASP A 1 132 ? -8.918 1.518 6.791 1.00 95.81 132 ASP A C 1
ATOM 980 O O . ASP A 1 132 ? -8.714 2.197 7.794 1.00 95.81 132 ASP A O 1
ATOM 984 N N . GLY A 1 133 ? -10.101 0.960 6.576 1.00 95.75 133 GLY A N 1
ATOM 985 C CA . GLY A 1 133 ? -11.173 1.091 7.545 1.00 95.75 133 GLY A CA 1
ATOM 986 C C . GLY A 1 133 ? -12.395 0.278 7.199 1.00 95.75 133 GLY A C 1
ATOM 987 O O . GLY A 1 133 ? -12.595 -0.161 6.066 1.00 95.75 133 GLY A O 1
ATOM 988 N N . ALA A 1 134 ? -13.240 0.083 8.199 1.00 96.50 134 ALA A N 1
ATOM 989 C CA . ALA A 1 134 ? -14.549 -0.491 7.999 1.00 96.50 134 ALA A CA 1
ATOM 990 C C . ALA A 1 134 ? -15.548 0.011 9.037 1.00 96.50 134 ALA A C 1
ATOM 992 O O . ALA A 1 134 ? -15.196 0.275 10.187 1.00 96.50 134 ALA A O 1
ATOM 993 N N . HIS A 1 135 ? -16.802 0.097 8.617 1.00 96.25 135 HIS A N 1
ATOM 994 C CA . HIS A 1 135 ? -17.900 0.628 9.398 1.00 96.25 135 HIS A CA 1
ATOM 995 C C . HIS A 1 135 ? -19.153 -0.228 9.231 1.00 96.25 135 HIS A C 1
ATOM 997 O O . HIS A 1 135 ? -19.477 -0.682 8.132 1.00 96.25 135 HIS A O 1
ATOM 1003 N N . ASP A 1 136 ? -19.859 -0.430 10.330 1.00 95.62 136 ASP A N 1
ATOM 1004 C CA . ASP A 1 136 ? -21.082 -1.206 10.406 1.00 95.62 136 ASP A CA 1
ATOM 1005 C C . ASP A 1 136 ? -22.273 -0.298 10.110 1.00 95.62 136 ASP A C 1
ATOM 1007 O O . ASP A 1 136 ? -22.548 0.666 10.822 1.00 95.62 136 ASP A O 1
ATOM 1011 N N . LEU A 1 137 ? -22.987 -0.622 9.037 1.00 94.00 137 LEU A N 1
ATOM 1012 C CA . LEU A 1 137 ? -24.203 0.051 8.598 1.00 94.00 137 LEU A CA 1
ATOM 1013 C C . LEU A 1 137 ? -25.407 -0.666 9.230 1.00 94.00 137 LEU A C 1
ATOM 1015 O O . LEU A 1 137 ? -26.217 -1.293 8.550 1.00 94.00 137 LEU A O 1
ATOM 1019 N N . GLY A 1 138 ? -25.474 -0.634 10.562 1.00 89.62 138 GLY A N 1
ATOM 1020 C CA . GLY A 1 138 ? -26.436 -1.410 11.349 1.00 89.62 138 GLY A CA 1
ATOM 1021 C C . GLY A 1 138 ? -25.961 -2.837 11.648 1.00 89.62 138 GLY A C 1
ATOM 1022 O O . GLY A 1 138 ? -24.764 -3.121 11.648 1.00 89.62 138 GLY A O 1
ATOM 1023 N N . ALA A 1 139 ? -26.902 -3.738 11.947 1.00 87.00 139 ALA A N 1
ATOM 1024 C CA . ALA A 1 139 ? -26.578 -5.105 12.369 1.00 87.00 139 ALA A CA 1
ATOM 1025 C C . ALA A 1 139 ? -26.001 -5.953 11.221 1.00 87.00 139 ALA A C 1
ATOM 1027 O O . ALA A 1 139 ? -24.979 -6.629 11.379 1.00 87.00 139 ALA A O 1
ATOM 1028 N N . ASP A 1 140 ? -26.623 -5.863 10.045 1.00 92.44 140 ASP A N 1
ATOM 1029 C CA . ASP A 1 140 ? -26.393 -6.830 8.972 1.00 92.44 140 ASP A CA 1
ATOM 1030 C C . ASP A 1 140 ? -25.364 -6.374 7.945 1.00 92.44 140 ASP A C 1
ATOM 1032 O O . ASP A 1 140 ? -24.793 -7.208 7.252 1.00 92.44 140 ASP A O 1
ATOM 1036 N N . TRP A 1 141 ? -25.101 -5.074 7.832 1.00 95.19 141 TRP A N 1
ATOM 1037 C CA . TRP A 1 141 ? -24.272 -4.532 6.761 1.00 95.19 141 TRP A CA 1
ATOM 1038 C C . TRP A 1 141 ? -22.962 -3.961 7.283 1.00 95.19 141 TRP A C 1
ATOM 1040 O O . TRP A 1 141 ? -22.903 -3.331 8.336 1.00 95.19 141 TRP A O 1
ATOM 1050 N N . ARG A 1 142 ? -21.895 -4.149 6.509 1.00 95.62 142 ARG A N 1
ATOM 1051 C CA . ARG A 1 142 ? -20.583 -3.552 6.755 1.00 95.62 142 ARG A CA 1
ATOM 1052 C C . ARG A 1 142 ? -20.022 -3.001 5.458 1.00 95.62 142 ARG A C 1
ATOM 1054 O O . ARG A 1 142 ? -19.952 -3.721 4.463 1.00 95.62 142 ARG A O 1
ATOM 1061 N N . ILE A 1 143 ? -19.571 -1.756 5.499 1.00 96.62 143 ILE A N 1
ATOM 1062 C CA . ILE A 1 143 ? -18.747 -1.165 4.451 1.00 96.62 143 ILE A CA 1
ATOM 1063 C C . ILE A 1 143 ? -17.282 -1.205 4.881 1.00 96.62 143 ILE A C 1
ATOM 1065 O O . ILE A 1 143 ? -16.959 -0.936 6.034 1.00 96.62 143 ILE A O 1
ATOM 1069 N N . GLY A 1 144 ? -16.391 -1.575 3.973 1.00 96.44 144 GLY A N 1
ATOM 1070 C CA . GLY A 1 144 ? -14.948 -1.557 4.176 1.00 96.44 144 GLY A CA 1
ATOM 1071 C C . GLY A 1 144 ? -14.263 -0.857 3.019 1.00 96.44 144 GLY A C 1
ATOM 1072 O O . GLY A 1 144 ? -14.701 -0.989 1.879 1.00 96.44 144 GLY A O 1
ATOM 1073 N N . ALA A 1 145 ? -13.193 -0.129 3.307 1.00 95.00 145 ALA A N 1
ATOM 1074 C CA . ALA A 1 145 ? -12.396 0.549 2.305 1.00 95.00 145 ALA A CA 1
ATOM 1075 C C . ALA A 1 145 ? -10.906 0.426 2.619 1.00 95.00 145 ALA A C 1
ATOM 1077 O O . ALA A 1 145 ? -10.497 0.464 3.778 1.00 95.00 145 ALA A O 1
ATOM 1078 N N . ILE A 1 146 ? -10.105 0.293 1.569 1.00 94.94 146 ILE A N 1
ATOM 1079 C CA . ILE A 1 146 ? -8.651 0.443 1.609 1.00 94.94 146 ILE A CA 1
ATOM 1080 C C . ILE A 1 146 ? -8.284 1.350 0.444 1.00 94.94 146 ILE A C 1
ATOM 1082 O O . ILE A 1 146 ? -8.830 1.196 -0.643 1.00 94.94 146 ILE A O 1
ATOM 1086 N N . ALA A 1 147 ? -7.376 2.288 0.660 1.00 95.06 147 ALA A N 1
ATOM 1087 C CA . ALA A 1 147 ? -6.823 3.128 -0.387 1.00 95.06 147 ALA A CA 1
ATOM 1088 C C . ALA A 1 147 ? -5.342 3.354 -0.114 1.00 95.06 147 ALA A C 1
ATOM 1090 O O . ALA A 1 147 ? -4.932 3.511 1.034 1.00 95.06 147 ALA A O 1
ATOM 1091 N N . SER A 1 148 ? -4.531 3.388 -1.159 1.00 93.81 148 SER A N 1
ATOM 1092 C CA . SER A 1 148 ? -3.124 3.735 -1.048 1.00 93.81 148 SER A CA 1
ATOM 1093 C C . SER A 1 148 ? -2.654 4.525 -2.252 1.00 93.81 148 SER A C 1
ATOM 1095 O O . SER A 1 148 ? -3.189 4.372 -3.349 1.00 93.81 148 SER A O 1
ATOM 1097 N N . TYR A 1 149 ? -1.641 5.342 -2.013 1.00 94.38 149 TYR A N 1
ATOM 1098 C CA . TYR A 1 149 ? -0.963 6.134 -3.021 1.00 94.38 149 TYR A CA 1
ATOM 1099 C C . TYR A 1 149 ? 0.543 6.085 -2.771 1.00 94.38 149 TYR A C 1
ATOM 1101 O O . TYR A 1 149 ? 0.984 6.161 -1.620 1.00 94.38 149 TYR A O 1
ATOM 1109 N N . THR A 1 150 ? 1.326 5.957 -3.834 1.00 92.88 150 THR A N 1
ATOM 1110 C CA . THR A 1 150 ? 2.785 5.981 -3.812 1.00 92.88 150 THR A CA 1
ATOM 1111 C C . THR A 1 150 ? 3.289 7.102 -4.701 1.00 92.88 150 THR A C 1
ATOM 1113 O O . THR A 1 150 ? 2.971 7.137 -5.883 1.00 92.88 150 THR A O 1
ATOM 1116 N N . THR A 1 151 ? 4.152 7.968 -4.170 1.00 90.25 151 THR A N 1
ATOM 1117 C CA . THR A 1 151 ? 4.705 9.115 -4.917 1.00 90.25 151 THR A CA 1
ATOM 1118 C C . THR A 1 151 ? 5.623 8.713 -6.068 1.00 90.25 151 THR A C 1
ATOM 1120 O O . THR A 1 151 ? 6.087 9.558 -6.824 1.00 90.25 151 THR A O 1
ATOM 1123 N N . ARG A 1 152 ? 6.001 7.437 -6.145 1.00 87.56 152 ARG A N 1
ATOM 1124 C CA . ARG A 1 152 ? 6.808 6.903 -7.232 1.00 87.56 152 ARG A CA 1
ATOM 1125 C C . ARG A 1 152 ? 5.884 6.149 -8.186 1.00 87.56 152 ARG A C 1
ATOM 1127 O O . ARG A 1 152 ? 5.118 5.311 -7.718 1.00 87.56 152 ARG A O 1
ATOM 1134 N N . GLN A 1 153 ? 5.992 6.457 -9.484 1.00 74.88 153 GLN A N 1
ATOM 1135 C CA . GLN A 1 153 ? 5.087 6.008 -10.561 1.00 74.88 153 GLN A CA 1
ATOM 1136 C C . GLN A 1 153 ? 3.647 6.541 -10.435 1.00 74.88 153 GLN A C 1
ATOM 1138 O O . GLN A 1 153 ? 2.756 6.008 -11.092 1.00 74.88 153 GLN A O 1
ATOM 1143 N N . ASP A 1 154 ? 3.406 7.495 -9.525 1.00 81.69 154 ASP A N 1
ATOM 1144 C CA . ASP A 1 154 ? 2.074 7.997 -9.156 1.00 81.69 154 ASP A CA 1
ATOM 1145 C C . ASP A 1 154 ? 1.027 6.883 -8.975 1.00 81.69 154 ASP A C 1
ATOM 1147 O O . ASP A 1 154 ? -0.155 7.000 -9.300 1.00 81.69 154 ASP A O 1
ATOM 1151 N N . GLY A 1 155 ? 1.493 5.760 -8.421 1.00 83.88 155 GLY A N 1
ATOM 1152 C CA . GLY A 1 155 ? 0.698 4.559 -8.242 1.00 83.88 155 GLY A CA 1
ATOM 1153 C C . GLY A 1 155 ? -0.399 4.768 -7.207 1.00 83.88 155 GLY A C 1
ATOM 1154 O O . GLY A 1 155 ? -0.132 5.162 -6.072 1.00 83.88 155 GLY A O 1
ATOM 1155 N N . TYR A 1 156 ? -1.633 4.439 -7.564 1.00 88.00 156 TYR A N 1
ATOM 1156 C CA . TYR A 1 156 ? -2.753 4.378 -6.641 1.00 88.00 156 TYR A CA 1
ATOM 1157 C C . TYR A 1 156 ? -3.484 3.048 -6.761 1.00 88.00 156 TYR A C 1
ATOM 1159 O O . TYR A 1 156 ? -3.593 2.440 -7.826 1.00 88.00 156 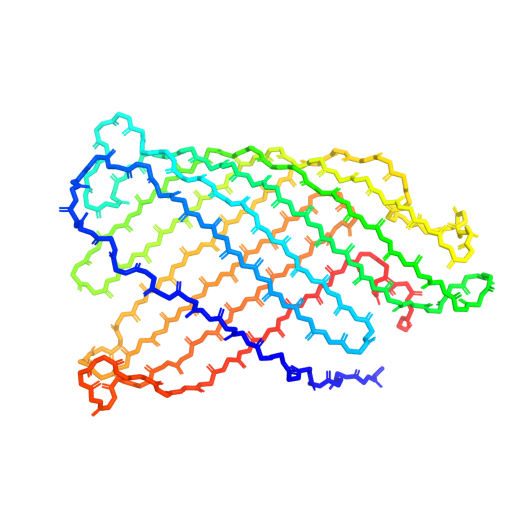TYR A O 1
ATOM 1167 N N . TRP A 1 157 ? -4.023 2.595 -5.639 1.00 88.12 157 TRP A N 1
ATOM 1168 C CA . TRP A 1 157 ? -4.936 1.463 -5.611 1.00 88.12 157 TRP A CA 1
ATOM 1169 C C . TRP A 1 157 ? -5.927 1.639 -4.470 1.00 88.12 157 TRP A C 1
ATOM 1171 O O . TRP A 1 157 ? -5.576 2.136 -3.398 1.00 88.12 157 TRP A O 1
ATOM 1181 N N . GLY A 1 158 ? -7.162 1.214 -4.687 1.00 90.25 158 GLY A N 1
ATOM 1182 C CA . GLY A 1 158 ? -8.187 1.189 -3.670 1.00 90.25 158 GLY A CA 1
ATOM 1183 C C . GLY A 1 158 ? -9.214 0.088 -3.882 1.00 90.25 158 GLY A C 1
ATOM 1184 O O . GLY A 1 158 ? -9.460 -0.387 -4.991 1.00 90.25 158 GLY A O 1
ATOM 1185 N N . ARG A 1 159 ? -9.834 -0.296 -2.773 1.00 92.81 159 ARG A N 1
ATOM 1186 C CA . ARG A 1 159 ? -10.884 -1.303 -2.684 1.00 92.81 159 ARG A CA 1
ATOM 1187 C C . ARG A 1 159 ? -12.015 -0.768 -1.844 1.00 92.81 159 ARG A C 1
ATOM 1189 O O . ARG A 1 159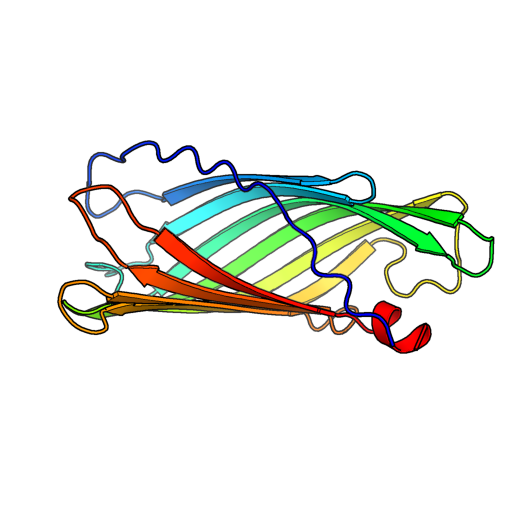 ? -11.765 -0.248 -0.759 1.00 92.81 159 ARG A O 1
ATOM 1196 N N . VAL A 1 160 ? -13.243 -0.994 -2.282 1.00 93.94 160 VAL A N 1
ATOM 1197 C CA . VAL A 1 160 ? -14.436 -0.792 -1.462 1.00 93.94 160 VAL A CA 1
ATOM 1198 C C . VAL A 1 160 ? -15.244 -2.079 -1.454 1.00 93.94 160 VAL A C 1
ATOM 1200 O O . VAL A 1 160 ? -15.444 -2.707 -2.489 1.00 93.94 160 VAL A O 1
ATOM 1203 N N . ARG A 1 161 ? -15.698 -2.487 -0.272 1.00 95.62 161 ARG A N 1
ATOM 1204 C CA . ARG A 1 161 ? -16.500 -3.690 -0.047 1.00 95.62 161 ARG A CA 1
ATOM 1205 C C . ARG A 1 161 ? -17.771 -3.315 0.684 1.00 95.62 161 ARG A C 1
ATOM 1207 O O . ARG A 1 161 ? -17.694 -2.662 1.721 1.00 95.62 161 ARG A O 1
ATOM 1214 N N . LEU A 1 162 ? -18.911 -3.786 0.199 1.00 95.56 162 LEU A N 1
ATOM 1215 C CA . LEU A 1 162 ? -20.176 -3.743 0.926 1.00 95.56 162 LEU A CA 1
ATOM 1216 C C . LEU A 1 162 ? -20.642 -5.176 1.164 1.00 95.56 162 LEU A C 1
ATOM 1218 O O . LEU A 1 162 ? -20.968 -5.880 0.213 1.00 95.56 162 LEU A O 1
ATOM 1222 N N . MET A 1 163 ? -20.662 -5.598 2.426 1.00 95.44 163 MET A N 1
ATOM 1223 C CA . MET A 1 163 ? -20.917 -6.980 2.833 1.00 95.44 163 MET A CA 1
ATOM 1224 C C . MET A 1 163 ? -22.161 -7.062 3.719 1.00 95.44 163 MET A C 1
ATOM 1226 O O . MET A 1 163 ? -22.268 -6.322 4.696 1.00 95.44 163 MET A O 1
ATOM 1230 N N . ASN A 1 164 ? -23.059 -7.997 3.417 1.00 94.25 164 ASN A N 1
ATOM 1231 C CA . ASN A 1 164 ? -24.154 -8.420 4.284 1.00 94.25 164 ASN A CA 1
ATOM 1232 C C . ASN A 1 164 ? -23.736 -9.661 5.092 1.00 94.25 164 ASN A C 1
ATOM 1234 O O . ASN A 1 164 ? -23.176 -10.599 4.528 1.00 94.25 164 ASN A O 1
ATOM 1238 N N . ARG A 1 165 ? -24.003 -9.689 6.400 1.00 88.38 165 ARG A N 1
ATOM 1239 C CA . ARG A 1 165 ? -23.574 -10.715 7.369 1.00 88.38 165 ARG A CA 1
ATOM 1240 C C . ARG A 1 165 ? -24.579 -11.852 7.577 1.00 88.38 165 ARG A C 1
ATOM 1242 O O . ARG A 1 165 ? -24.596 -12.420 8.660 1.00 88.38 165 ARG A O 1
ATOM 1249 N N . GLY A 1 166 ? -25.408 -12.178 6.583 1.00 78.06 166 GLY A N 1
ATOM 1250 C CA . GLY A 1 166 ? -26.641 -12.979 6.702 1.00 78.06 166 GLY A CA 1
ATOM 1251 C C . GLY A 1 166 ? -26.677 -14.211 7.632 1.00 78.06 166 GLY A C 1
ATOM 1252 O O . GLY A 1 166 ? -27.764 -14.613 8.033 1.00 78.06 166 GLY A O 1
ATOM 1253 N N . SER A 1 167 ? -25.545 -14.806 8.023 1.00 77.81 167 SER A N 1
ATOM 1254 C CA . SER A 1 167 ? -25.467 -15.740 9.157 1.00 77.81 167 SER A CA 1
ATOM 1255 C C . SER A 1 167 ? -24.151 -15.566 9.934 1.00 77.81 167 SER A C 1
ATOM 1257 O O . SER A 1 167 ? -23.157 -15.157 9.328 1.00 77.81 167 SER A O 1
ATOM 1259 N N . PRO A 1 168 ? -24.079 -15.938 11.228 1.00 79.62 168 PRO A N 1
ATOM 1260 C CA . PRO A 1 168 ? -22.841 -15.870 12.004 1.00 79.62 168 PRO A CA 1
ATOM 1261 C C . PRO A 1 168 ? -21.658 -16.522 11.273 1.00 79.62 168 PRO A C 1
ATOM 1263 O O . PRO A 1 168 ? -21.719 -17.682 10.872 1.00 79.62 168 PRO A O 1
ATOM 1266 N N . GLY A 1 169 ? -20.584 -15.756 11.068 1.00 80.56 169 GLY A N 1
ATOM 1267 C CA . GLY A 1 169 ? -19.367 -16.221 10.393 1.00 80.56 169 GLY A CA 1
ATOM 1268 C C . GLY A 1 169 ? -19.426 -16.267 8.861 1.00 80.56 169 GLY A C 1
ATOM 1269 O O . GLY A 1 169 ? -18.437 -16.657 8.244 1.00 80.56 169 GLY A O 1
ATOM 1270 N N . ARG A 1 170 ? -20.532 -15.858 8.225 1.00 85.44 170 ARG A N 1
ATOM 1271 C CA . ARG A 1 170 ? -20.631 -15.755 6.761 1.00 85.44 170 ARG A CA 1
ATOM 1272 C C . ARG A 1 170 ? -21.054 -14.360 6.342 1.00 85.44 170 ARG A C 1
ATOM 1274 O O . ARG A 1 170 ? -21.931 -13.751 6.950 1.00 85.44 170 ARG A O 1
ATOM 1281 N N . SER A 1 171 ? -20.467 -13.883 5.257 1.00 88.88 171 SER A N 1
ATOM 1282 C CA . SER A 1 171 ? -20.893 -12.650 4.619 1.00 88.88 171 SER A CA 1
ATOM 1283 C C . SER A 1 171 ? -20.848 -12.772 3.103 1.00 88.88 171 SER A C 1
ATOM 1285 O O . SER A 1 171 ? -20.021 -13.492 2.547 1.00 88.88 171 SER A O 1
ATOM 1287 N N . VAL A 1 172 ? -21.772 -12.085 2.441 1.00 91.31 172 VAL A N 1
ATOM 1288 C CA . VAL A 1 172 ? -21.868 -12.003 0.980 1.00 91.31 172 VAL A CA 1
ATOM 1289 C C . VAL A 1 172 ? -21.983 -10.537 0.612 1.00 91.31 172 VAL A C 1
ATOM 1291 O O . VAL A 1 172 ? -22.645 -9.771 1.310 1.00 91.31 172 VAL A O 1
ATOM 1294 N N . GLY A 1 173 ? -21.325 -10.123 -0.461 1.00 91.62 173 GLY A N 1
ATOM 1295 C CA . GLY A 1 173 ? -21.276 -8.717 -0.805 1.00 91.62 173 GLY A CA 1
ATOM 1296 C C . GLY A 1 173 ? -20.667 -8.437 -2.159 1.00 91.62 173 GLY A C 1
ATOM 1297 O O . GLY A 1 173 ? -20.301 -9.349 -2.899 1.00 91.62 173 GLY A O 1
ATOM 1298 N N . VAL A 1 174 ? -20.572 -7.147 -2.450 1.00 91.75 174 VAL A N 1
ATOM 1299 C CA . VAL A 1 174 ? -19.982 -6.621 -3.679 1.00 91.75 174 VAL A CA 1
ATOM 1300 C C . VAL A 1 174 ? -18.651 -5.963 -3.337 1.00 91.75 174 VAL A C 1
ATOM 1302 O O . VAL A 1 174 ? -18.528 -5.272 -2.321 1.00 91.75 174 VAL A O 1
ATOM 1305 N N . GLU A 1 175 ? -17.660 -6.179 -4.196 1.00 91.00 175 GLU A N 1
ATOM 1306 C CA . GLU A 1 175 ? -16.346 -5.552 -4.125 1.00 91.00 175 GLU A CA 1
ATOM 1307 C C . GLU A 1 175 ? -16.096 -4.731 -5.392 1.00 91.00 175 GLU A C 1
ATOM 1309 O O . GLU A 1 175 ? -16.358 -5.188 -6.503 1.00 91.00 175 GLU A O 1
ATOM 1314 N N . PHE A 1 176 ? -15.559 -3.530 -5.205 1.00 86.62 176 PHE A N 1
ATOM 1315 C CA . PHE A 1 176 ? -15.051 -2.675 -6.266 1.00 86.62 176 PHE A CA 1
ATOM 1316 C C . PHE A 1 176 ? -13.561 -2.446 -6.044 1.00 86.62 176 PHE A C 1
ATOM 1318 O O . PHE A 1 176 ? -13.136 -2.153 -4.923 1.00 86.62 176 PHE A O 1
ATOM 1325 N N . LEU A 1 177 ? -12.786 -2.567 -7.117 1.00 84.31 177 LEU A N 1
ATOM 1326 C CA . LEU A 1 177 ? -11.341 -2.390 -7.133 1.00 84.31 177 LEU A CA 1
ATOM 1327 C C . LEU A 1 177 ? -10.989 -1.342 -8.187 1.00 84.31 177 LEU A C 1
ATOM 1329 O O . LEU A 1 177 ? -11.470 -1.416 -9.317 1.00 84.31 177 LEU A O 1
ATOM 1333 N N . ALA A 1 178 ? -10.172 -0.369 -7.804 1.00 83.56 178 ALA A N 1
ATOM 1334 C CA . ALA A 1 178 ? -9.640 0.653 -8.693 1.00 83.56 178 ALA A CA 1
ATOM 1335 C C . ALA A 1 178 ? -8.130 0.742 -8.489 1.00 83.56 178 ALA A C 1
ATOM 1337 O O . ALA A 1 178 ? -7.661 0.749 -7.353 1.00 83.56 178 ALA A O 1
ATOM 1338 N N . ASN A 1 179 ? -7.366 0.808 -9.570 1.00 81.94 179 ASN A N 1
ATOM 1339 C CA . ASN A 1 179 ? -5.918 0.957 -9.520 1.00 81.94 179 ASN A CA 1
ATOM 1340 C C . ASN A 1 179 ? -5.416 1.675 -10.773 1.00 81.94 179 ASN A C 1
ATOM 1342 O O . ASN A 1 179 ? -6.035 1.567 -11.830 1.00 81.94 179 ASN A O 1
ATOM 1346 N N . GLY A 1 180 ? -4.283 2.357 -10.652 1.00 73.19 180 GLY A N 1
ATOM 1347 C CA . GLY A 1 180 ? -3.619 3.044 -11.752 1.00 73.19 180 GLY A CA 1
ATOM 1348 C C . GLY A 1 180 ? -2.217 3.497 -11.363 1.00 73.19 180 GLY A C 1
ATOM 1349 O O . GLY A 1 180 ? -1.840 3.460 -10.193 1.00 73.19 180 GLY A O 1
ATOM 1350 N N . ASN A 1 181 ? -1.437 3.870 -12.363 1.00 66.50 181 ASN A N 1
ATOM 1351 C CA . ASN A 1 181 ? -0.108 4.465 -12.265 1.00 66.50 181 ASN A CA 1
ATOM 1352 C C . ASN A 1 181 ? 0.133 5.280 -13.549 1.00 66.50 181 ASN A C 1
ATOM 1354 O O . ASN A 1 181 ? -0.634 5.138 -14.505 1.00 66.50 181 ASN A O 1
ATOM 1358 N N . ASP A 1 182 ? 1.201 6.079 -13.602 1.00 54.59 182 ASP A N 1
ATOM 1359 C CA . ASP A 1 182 ? 1.561 6.866 -14.801 1.00 54.59 182 ASP A CA 1
ATOM 1360 C C . ASP A 1 182 ? 1.638 6.012 -16.081 1.00 54.59 182 ASP A C 1
ATOM 1362 O O . ASP A 1 182 ? 1.389 6.477 -17.191 1.00 54.59 182 ASP A O 1
ATOM 1366 N N . GLU A 1 183 ? 1.972 4.732 -15.936 1.00 50.88 183 GLU A N 1
ATOM 1367 C CA . GLU A 1 183 ? 2.105 3.781 -17.040 1.00 50.88 183 GLU A CA 1
ATOM 1368 C C . GLU A 1 183 ? 0.742 3.355 -17.625 1.00 50.88 183 GLU A C 1
ATOM 1370 O O . GLU A 1 183 ? 0.624 3.100 -18.825 1.00 50.88 183 GLU A O 1
ATOM 1375 N N . ALA A 1 184 ? -0.314 3.350 -16.805 1.00 46.50 184 ALA A N 1
ATOM 1376 C CA . ALA A 1 184 ? -1.686 3.115 -17.248 1.00 46.50 184 ALA A CA 1
ATOM 1377 C C . ALA A 1 184 ? -2.268 4.314 -18.019 1.00 46.50 184 ALA A C 1
ATOM 1379 O O . ALA A 1 184 ? -3.076 4.111 -18.925 1.00 46.50 184 ALA A O 1
ATOM 1380 N N . ASP A 1 185 ? -1.827 5.539 -17.712 1.00 39.84 185 ASP A N 1
ATOM 1381 C CA . ASP A 1 185 ? -2.272 6.756 -18.406 1.00 39.84 185 ASP A CA 1
ATOM 1382 C C . ASP A 1 185 ? -1.488 7.016 -19.708 1.00 39.84 185 ASP A C 1
ATOM 1384 O O . ASP A 1 185 ? -2.005 7.649 -20.627 1.00 39.84 185 ASP A O 1
ATOM 1388 N N . ALA A 1 186 ? -0.279 6.458 -19.855 1.00 33.34 186 ALA A N 1
ATOM 1389 C CA . ALA A 1 186 ? 0.518 6.551 -21.085 1.00 33.34 186 ALA A CA 1
ATOM 1390 C C . ALA A 1 186 ? 0.016 5.657 -22.243 1.00 33.34 186 ALA A C 1
ATOM 1392 O O . ALA A 1 186 ? 0.533 5.746 -23.357 1.00 33.34 186 ALA A O 1
ATOM 1393 N N . THR A 1 187 ? -0.980 4.796 -22.000 1.00 34.06 187 THR A N 1
ATOM 1394 C CA . THR A 1 187 ? -1.551 3.867 -22.998 1.00 34.06 187 THR A CA 1
ATOM 1395 C C . THR A 1 187 ? -3.049 4.087 -23.269 1.00 34.06 187 THR A C 1
ATOM 1397 O O . THR A 1 187 ? -3.696 3.226 -23.875 1.00 34.06 187 THR A O 1
ATOM 1400 N N . ALA A 1 188 ? -3.600 5.236 -22.854 1.00 30.89 188 ALA A N 1
ATOM 1401 C CA . ALA A 1 188 ? -4.997 5.624 -23.083 1.00 30.89 188 ALA A CA 1
ATOM 1402 C C . ALA A 1 188 ? -5.225 6.405 -24.388 1.00 30.89 188 ALA A C 1
ATOM 1404 O O . ALA A 1 188 ? -4.412 7.298 -24.715 1.00 30.89 188 ALA A O 1
#

pLDDT: mean 83.73, std 20.3, range [28.98, 98.56]

Foldseek 3Di:
DDPDDDDKDWDDPPPPDPDDFQDKDWDWGKIDDPFKIKTKIKIKGDDPPDGPFFFKIKMKMKMKMWGWDQAPVGIKIKIKIKIWIWMKGKDDDPFKIKMKIKTKMKMAMDMVVDHPVDQRHGIDMWMKIKMWMKGHPPDFKMKIKIWMATPRQRKIKMKIWIWGNVDVPDIDTDMDIDIDGVVRVVVD

Radius of gyration: 18.24 Å; chains: 1; bounding box: 42×27×53 Å

Sequence (188 aa):
MSALGRVGVLLCLLGAPLAQAEDRLFLAGGEMSEAAYYTYLGMIVPGPGRKDGRGFFQRYWLDGFGYEYVGGPGRVEARAWGAEASLGWGTSSPSGWSSVSAGLRFTDTSLSPDDPAATARGSQVGIKLQFDGAHDLGADWRIGAIASYTTRQDGYWGRVRLMNRGSPGRSVGVEFLANGNDEADATA